Protein AF-A0A2D9RDN9-F1 (afdb_monomer)

Structure (mmCIF, N/CA/C/O backbone):
data_AF-A0A2D9RDN9-F1
#
_entry.id   AF-A0A2D9RDN9-F1
#
loop_
_atom_site.group_PDB
_atom_site.id
_atom_site.type_symbol
_atom_site.label_atom_id
_atom_site.label_alt_id
_atom_site.label_comp_id
_atom_site.label_asym_id
_atom_site.label_entity_id
_atom_site.label_seq_id
_atom_site.pdbx_PDB_ins_code
_atom_site.Cartn_x
_atom_site.Cartn_y
_atom_site.Cartn_z
_atom_site.occupancy
_atom_site.B_iso_or_equiv
_atom_site.auth_seq_id
_atom_site.auth_comp_id
_atom_site.auth_asym_id
_atom_site.auth_atom_id
_atom_site.pdbx_PDB_model_num
ATOM 1 N N . MET A 1 1 ? -0.715 10.420 -92.388 1.00 40.78 1 MET A N 1
ATOM 2 C CA . MET A 1 1 ? -0.160 10.351 -91.019 1.00 40.78 1 MET A CA 1
ATOM 3 C C . MET A 1 1 ? -0.999 9.393 -90.176 1.00 40.78 1 MET A C 1
ATOM 5 O O . MET A 1 1 ? -2.212 9.449 -90.292 1.00 40.78 1 MET A O 1
ATOM 9 N N . GLY A 1 2 ? -0.357 8.554 -89.351 1.00 41.50 2 GLY A N 1
ATOM 10 C CA . GLY A 1 2 ? -0.959 7.898 -88.175 1.00 41.50 2 GLY A CA 1
ATOM 11 C C . GLY A 1 2 ? -1.687 6.562 -88.384 1.00 41.50 2 GLY A C 1
ATOM 12 O O . GLY A 1 2 ? -2.900 6.545 -88.539 1.00 41.50 2 GLY A O 1
ATOM 13 N N . ARG A 1 3 ? -0.970 5.431 -88.282 1.00 45.00 3 ARG A N 1
ATOM 14 C CA . ARG A 1 3 ? -1.559 4.127 -87.919 1.00 45.00 3 ARG A CA 1
ATOM 15 C C . ARG A 1 3 ? -1.161 3.804 -86.478 1.00 45.00 3 ARG A C 1
ATOM 17 O O . ARG A 1 3 ? 0.025 3.636 -86.209 1.00 45.00 3 ARG A O 1
ATOM 24 N N . GLY A 1 4 ? -2.146 3.759 -85.583 1.00 40.88 4 GLY A N 1
ATOM 25 C CA . GLY A 1 4 ? -2.006 3.285 -84.206 1.00 40.88 4 GLY A CA 1
ATOM 26 C C . GLY A 1 4 ? -2.096 1.758 -84.125 1.00 40.88 4 GLY A C 1
ATOM 27 O O . GLY A 1 4 ? -2.931 1.150 -84.794 1.00 40.88 4 GLY A O 1
ATOM 28 N N . LEU A 1 5 ? -1.217 1.161 -83.316 1.00 47.03 5 LEU A N 1
ATOM 29 C CA . LEU A 1 5 ? -1.258 -0.238 -82.875 1.00 47.03 5 LEU A CA 1
ATOM 30 C C . LEU A 1 5 ? -2.302 -0.377 -81.746 1.00 47.03 5 LEU A C 1
ATOM 32 O O . LEU A 1 5 ? -2.323 0.440 -80.830 1.00 47.03 5 LEU A O 1
ATOM 36 N N . TRP A 1 6 ? -3.312 -1.235 -81.926 1.00 38.72 6 TRP A N 1
ATOM 37 C CA . TRP A 1 6 ? -3.447 -2.594 -81.351 1.00 38.72 6 TRP A CA 1
ATOM 38 C C . TRP A 1 6 ? -3.539 -2.645 -79.810 1.00 38.72 6 TRP A C 1
ATOM 40 O O . TRP A 1 6 ? -2.554 -2.435 -79.116 1.00 38.72 6 TRP A O 1
ATOM 50 N N . THR A 1 7 ? -4.772 -2.697 -79.274 1.00 43.47 7 THR A N 1
ATOM 51 C CA . THR A 1 7 ? -5.482 -3.876 -78.686 1.00 43.47 7 THR A CA 1
ATOM 52 C C . THR A 1 7 ? -4.911 -4.326 -77.335 1.00 43.47 7 THR A C 1
ATOM 54 O O . THR A 1 7 ? -3.791 -4.812 -77.282 1.00 43.47 7 THR A O 1
ATOM 57 N N . GLY A 1 8 ? -5.615 -4.126 -76.216 1.00 37.50 8 GLY A N 1
ATOM 58 C CA . GLY A 1 8 ? -6.635 -5.054 -75.680 1.00 37.50 8 GLY A CA 1
ATOM 59 C C . GLY A 1 8 ? -6.064 -5.713 -74.408 1.00 37.50 8 GLY A C 1
ATOM 60 O O . GLY A 1 8 ? -4.865 -5.917 -74.334 1.00 37.50 8 GLY A O 1
ATOM 61 N N . GLY A 1 9 ? -6.763 -6.031 -73.327 1.00 37.50 9 GLY A N 1
ATOM 62 C CA . GLY A 1 9 ? -8.148 -5.915 -72.901 1.00 37.50 9 GLY A CA 1
ATOM 63 C C . GLY A 1 9 ? -8.172 -6.134 -71.375 1.00 37.50 9 GLY A C 1
ATOM 64 O O . GLY A 1 9 ? -7.191 -6.566 -70.774 1.00 37.50 9 GLY A O 1
ATOM 65 N N . ASN A 1 10 ? -9.281 -5.761 -70.754 1.00 40.09 10 ASN A N 1
ATOM 66 C CA . ASN A 1 10 ? -9.469 -5.620 -69.312 1.00 40.09 10 ASN A CA 1
ATOM 67 C C . ASN A 1 10 ? -9.939 -6.937 -68.640 1.00 40.09 10 ASN A C 1
ATOM 69 O O . ASN A 1 10 ? -10.607 -7.735 -69.288 1.00 40.09 10 ASN A O 1
ATOM 73 N N . SER A 1 11 ? -9.768 -7.027 -67.309 1.00 39.84 11 SER A N 1
ATOM 74 C CA . SER A 1 11 ? -10.622 -7.763 -66.338 1.00 39.84 11 SER A CA 1
ATOM 75 C C . SER A 1 11 ? -10.509 -9.297 -66.162 1.00 39.84 11 SER A C 1
ATOM 77 O O . SER A 1 11 ? -10.808 -10.058 -67.071 1.00 39.84 11 SER A O 1
ATOM 79 N N . MET A 1 12 ? -10.243 -9.764 -64.928 1.00 35.09 12 MET A N 1
ATOM 80 C CA . MET A 1 12 ? -11.254 -10.311 -63.986 1.00 35.09 12 MET A CA 1
ATOM 81 C C . MET A 1 12 ? -10.623 -11.047 -62.782 1.00 35.09 12 MET A C 1
ATOM 83 O O . MET A 1 12 ? -9.625 -11.750 -62.897 1.00 35.09 12 MET A O 1
ATOM 87 N N . ALA A 1 13 ? -11.266 -10.900 -61.620 1.00 39.94 13 ALA A N 1
ATOM 88 C CA . ALA A 1 13 ? -11.075 -11.697 -60.407 1.00 39.94 13 ALA A CA 1
ATOM 89 C C . ALA A 1 13 ? -11.649 -13.125 -60.550 1.00 39.94 13 ALA A C 1
ATOM 91 O O . ALA A 1 13 ? -12.591 -13.300 -61.317 1.00 39.94 13 ALA A O 1
ATOM 92 N N . ARG A 1 14 ? -11.172 -14.099 -59.747 1.00 33.06 14 ARG A N 1
ATOM 93 C CA . ARG A 1 14 ? -11.942 -14.895 -58.747 1.00 33.06 14 ARG A CA 1
ATOM 94 C C . ARG A 1 14 ? -11.146 -16.121 -58.243 1.00 33.06 14 ARG A C 1
ATOM 96 O O . ARG A 1 14 ? -10.315 -16.677 -58.946 1.00 33.06 14 ARG A O 1
ATOM 103 N N . ALA A 1 15 ? -11.428 -16.476 -56.991 1.00 36.03 15 ALA A N 1
ATOM 104 C CA . ALA A 1 15 ? -10.839 -17.503 -56.132 1.00 36.03 15 ALA A CA 1
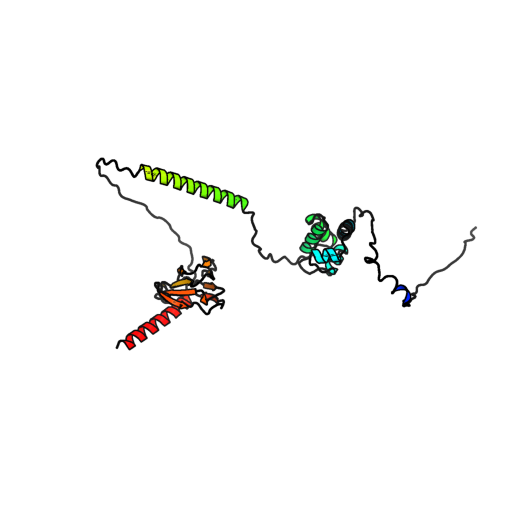ATOM 105 C C . ALA A 1 15 ? -10.824 -18.950 -56.668 1.00 36.03 15 ALA A C 1
ATOM 107 O O . ALA A 1 15 ? -11.718 -19.343 -57.414 1.00 36.03 15 ALA A O 1
ATOM 108 N N . VAL A 1 16 ? -9.892 -19.758 -56.141 1.00 42.75 16 VAL A N 1
ATOM 109 C CA . VAL A 1 16 ? -10.011 -21.224 -56.043 1.00 42.75 16 VAL A CA 1
ATOM 110 C C . VAL A 1 16 ? -9.486 -21.674 -54.671 1.00 42.75 16 VAL A C 1
ATOM 112 O O . VAL A 1 16 ? -8.303 -21.530 -54.368 1.00 42.75 16 VAL A O 1
ATOM 115 N N . GLU A 1 17 ? -10.388 -22.198 -53.839 1.00 38.25 17 GLU A N 1
ATOM 116 C CA . GLU A 1 17 ? -10.080 -23.033 -52.673 1.00 38.25 17 GLU A CA 1
ATOM 117 C C . GLU A 1 17 ? -9.503 -24.375 -53.142 1.00 38.25 17 GLU A C 1
ATOM 119 O O . GLU A 1 17 ? -10.019 -24.981 -54.079 1.00 38.25 17 GLU A O 1
ATOM 124 N N . SER A 1 18 ? -8.475 -24.885 -52.462 1.00 34.97 18 SER A N 1
ATOM 125 C CA . SER A 1 18 ? -8.088 -26.294 -52.574 1.00 34.97 18 SER A CA 1
ATOM 126 C C . SER A 1 18 ? -7.900 -26.890 -51.186 1.00 34.97 18 SER A C 1
ATOM 128 O O . SER A 1 18 ? -6.909 -26.652 -50.496 1.00 34.97 18 SER A O 1
ATOM 130 N N . THR A 1 19 ? -8.889 -27.684 -50.799 1.00 38.28 19 THR A N 1
ATOM 131 C CA . THR A 1 19 ? -8.944 -28.527 -49.610 1.00 38.28 19 THR A CA 1
ATOM 132 C C . THR A 1 19 ? -8.028 -2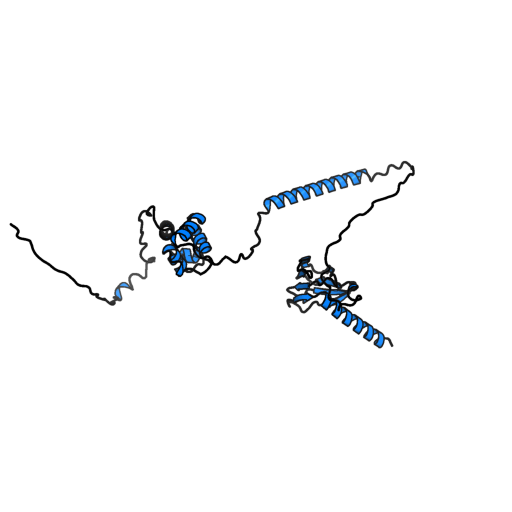9.751 -49.741 1.00 38.28 19 THR A C 1
ATOM 134 O O . THR A 1 19 ? -8.099 -30.495 -50.716 1.00 38.28 19 THR A O 1
ATOM 137 N N . SER A 1 20 ? -7.188 -29.950 -48.725 1.00 45.09 20 SER A N 1
ATOM 138 C CA . SER A 1 20 ? -6.831 -31.229 -48.084 1.00 45.09 20 SER A CA 1
AT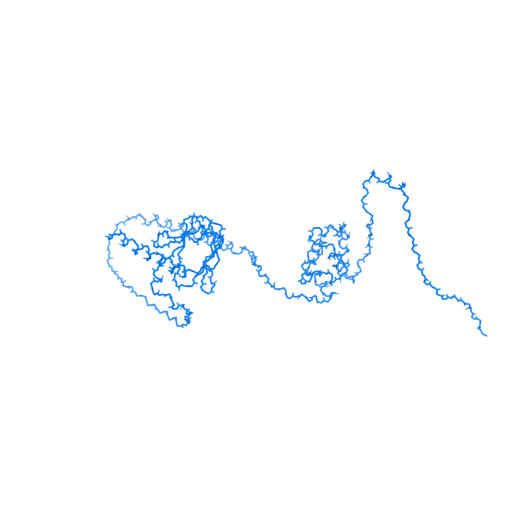OM 139 C C . SER A 1 20 ? -6.861 -32.541 -48.898 1.00 45.09 20 SER A C 1
ATOM 141 O O . SER A 1 20 ? -7.891 -33.196 -49.037 1.00 45.09 20 SER A O 1
ATOM 143 N N . LYS A 1 21 ? -5.666 -33.074 -49.187 1.00 39.16 21 LYS A N 1
ATOM 144 C CA . LYS A 1 21 ? -5.378 -34.514 -49.039 1.00 39.16 21 LYS A CA 1
ATOM 145 C C . LYS A 1 21 ? -4.006 -34.698 -48.387 1.00 39.16 21 LYS A C 1
ATOM 147 O O . LYS A 1 21 ? -2.983 -34.716 -49.060 1.00 39.16 21 LYS A O 1
ATOM 152 N N . LEU A 1 22 ? -4.008 -34.826 -47.057 1.00 45.62 22 LEU A N 1
ATOM 153 C CA . LEU A 1 22 ? -2.880 -35.361 -46.296 1.00 45.62 22 LEU A CA 1
ATOM 154 C C . LEU A 1 22 ? -2.689 -36.835 -46.676 1.00 45.62 22 LEU A C 1
ATOM 156 O O . LEU A 1 22 ? -3.522 -37.683 -46.354 1.00 45.62 22 LEU A O 1
ATOM 160 N N . THR A 1 23 ? -1.586 -37.153 -47.344 1.00 41.41 23 THR A N 1
ATOM 161 C CA . THR A 1 23 ? -1.113 -38.527 -47.504 1.00 41.41 23 THR A CA 1
ATOM 162 C C . THR A 1 23 ? -0.473 -38.993 -46.196 1.00 41.41 23 THR A C 1
ATOM 164 O O . THR A 1 23 ? 0.550 -38.480 -45.746 1.00 41.41 23 THR A O 1
ATOM 167 N N . LYS A 1 24 ? -1.078 -40.027 -45.601 1.00 44.59 24 LYS A N 1
ATOM 168 C CA . LYS A 1 24 ? -0.670 -40.714 -44.360 1.00 44.59 24 LYS A CA 1
ATOM 169 C C . LYS A 1 24 ? 0.770 -41.268 -44.363 1.00 44.59 24 LYS A C 1
ATOM 171 O O . LYS A 1 24 ? 1.245 -41.700 -43.326 1.00 44.59 24 LYS A O 1
ATOM 176 N N . SER A 1 25 ? 1.477 -41.223 -45.494 1.00 41.78 25 SER A N 1
ATOM 177 C CA . SER A 1 25 ? 2.832 -41.768 -45.654 1.00 41.78 25 SER A CA 1
ATOM 178 C C . SER A 1 25 ? 3.957 -40.817 -45.225 1.00 41.78 25 SER A C 1
ATOM 180 O O . SER A 1 25 ? 5.089 -41.269 -45.085 1.00 41.78 25 SER A O 1
ATOM 182 N N . SER A 1 26 ? 3.685 -39.524 -45.007 1.00 41.56 26 SER A N 1
ATOM 183 C CA . SER A 1 26 ? 4.710 -38.583 -44.516 1.00 41.56 26 SER A CA 1
ATOM 184 C C . SER A 1 26 ? 4.742 -38.463 -42.986 1.00 41.56 26 SER A C 1
ATOM 186 O O . SER A 1 26 ? 5.630 -37.810 -42.447 1.00 41.56 26 SER A O 1
ATOM 188 N N . LEU A 1 27 ? 3.782 -39.083 -42.288 1.00 48.41 27 LEU A N 1
ATOM 189 C CA . LEU A 1 27 ? 3.605 -38.976 -40.835 1.00 48.41 27 LEU A CA 1
ATOM 190 C C . LEU A 1 27 ? 4.407 -40.008 -40.028 1.00 48.41 27 LEU A C 1
ATOM 192 O O . LEU A 1 27 ? 4.614 -39.797 -38.839 1.00 48.41 27 LEU A O 1
ATOM 196 N N . GLU A 1 28 ? 4.918 -41.076 -40.645 1.00 44.41 28 GLU A N 1
ATOM 197 C CA . GLU A 1 28 ? 5.679 -42.107 -39.915 1.00 44.41 28 GLU A CA 1
ATOM 198 C C . GLU A 1 28 ? 7.204 -41.981 -40.060 1.00 44.41 28 GLU A C 1
ATOM 200 O O . GLU A 1 28 ? 7.944 -42.579 -39.286 1.00 44.41 28 GLU A O 1
ATOM 205 N N . LYS A 1 29 ? 7.704 -41.140 -40.979 1.00 41.81 29 LYS A N 1
ATOM 206 C CA . LYS A 1 29 ? 9.151 -40.946 -41.217 1.00 41.81 29 LYS A CA 1
ATOM 207 C C . LYS A 1 29 ? 9.693 -39.598 -40.718 1.00 41.81 29 LYS A C 1
ATOM 209 O O . LYS A 1 29 ? 10.698 -39.109 -41.217 1.00 41.81 29 LYS A O 1
ATOM 214 N N . GLY A 1 30 ? 9.012 -38.996 -39.745 1.00 38.94 30 GLY A N 1
ATOM 215 C CA . GLY A 1 30 ? 9.449 -37.780 -39.045 1.00 38.94 30 GLY A CA 1
ATOM 216 C C . GLY A 1 30 ? 9.369 -37.882 -37.518 1.00 38.94 30 GLY A C 1
ATOM 217 O O . GLY A 1 30 ? 9.624 -36.901 -36.834 1.00 38.94 30 GLY A O 1
ATOM 218 N N . MET A 1 31 ? 9.020 -39.051 -36.968 1.00 44.06 31 MET A N 1
ATOM 219 C CA . MET A 1 31 ? 8.831 -39.252 -35.521 1.00 44.06 31 MET A CA 1
ATOM 220 C C . MET A 1 31 ? 10.132 -39.634 -34.782 1.00 44.06 31 MET A C 1
ATOM 222 O O . MET A 1 31 ? 10.092 -40.075 -33.638 1.00 44.06 31 MET A O 1
ATOM 226 N N . ALA A 1 32 ? 11.293 -39.495 -35.425 1.00 45.50 32 ALA A N 1
ATOM 227 C CA . ALA A 1 32 ? 12.579 -39.913 -34.866 1.00 45.50 32 ALA A CA 1
ATOM 228 C C . ALA A 1 32 ? 13.701 -38.894 -35.108 1.00 45.50 32 ALA A C 1
ATOM 230 O O . ALA A 1 32 ? 14.834 -39.292 -35.321 1.00 45.50 32 ALA A O 1
ATOM 231 N N . GLU A 1 33 ? 13.401 -37.595 -35.088 1.00 44.53 33 GLU A N 1
ATOM 232 C CA . GLU A 1 33 ? 14.413 -36.542 -34.939 1.00 44.53 33 GLU A CA 1
ATOM 233 C C . GLU A 1 33 ? 13.726 -35.248 -34.476 1.00 44.53 33 GLU A C 1
ATOM 235 O O . GLU A 1 33 ? 12.688 -34.855 -35.007 1.00 44.53 33 GLU A O 1
ATOM 240 N N . GLY A 1 34 ? 14.253 -34.624 -33.420 1.00 45.75 34 GLY A N 1
ATOM 241 C CA . GLY A 1 34 ? 13.662 -33.466 -32.746 1.00 45.75 34 GLY A CA 1
ATOM 242 C C . GLY A 1 34 ? 13.687 -32.195 -33.594 1.00 45.75 34 GLY A C 1
ATOM 243 O O . GLY A 1 34 ? 14.538 -31.330 -33.396 1.00 45.75 34 GLY A O 1
ATOM 244 N N . VAL A 1 35 ? 12.740 -32.061 -34.520 1.00 41.28 35 VAL A N 1
ATOM 245 C CA . VAL A 1 35 ? 12.600 -30.870 -35.362 1.00 41.28 35 VAL A CA 1
ATOM 246 C C . VAL A 1 35 ? 11.751 -29.815 -34.647 1.00 41.28 35 VAL A C 1
ATOM 248 O O . VAL A 1 35 ? 10.532 -29.928 -34.518 1.00 41.28 35 VAL A O 1
ATOM 251 N N . SER A 1 36 ? 12.446 -28.780 -34.175 1.00 44.47 36 SER A N 1
ATOM 252 C CA . SER A 1 36 ? 11.918 -27.488 -33.720 1.00 44.47 36 SER A CA 1
ATOM 253 C C . SER A 1 36 ? 11.066 -26.814 -34.826 1.00 44.47 36 SER A C 1
ATOM 255 O O . SER A 1 36 ? 11.394 -26.972 -36.004 1.00 44.47 36 SER A O 1
ATOM 257 N N . PRO A 1 37 ? 9.969 -26.097 -34.497 1.00 45.44 37 PRO A N 1
ATOM 258 C CA . PRO A 1 37 ? 8.938 -25.663 -35.453 1.00 45.44 37 PRO A CA 1
ATOM 259 C C . PRO A 1 37 ? 9.404 -24.642 -36.517 1.00 45.44 37 PRO A C 1
ATOM 261 O O . PRO A 1 37 ? 10.451 -24.010 -36.369 1.00 45.44 37 PRO A O 1
ATOM 264 N N . PRO A 1 38 ? 8.626 -24.465 -37.609 1.00 51.28 38 PRO A N 1
ATOM 265 C CA . PRO A 1 38 ? 9.074 -23.785 -38.817 1.00 51.28 38 PRO A CA 1
ATOM 266 C C . PRO A 1 38 ? 9.063 -22.250 -38.721 1.00 51.28 38 PRO A C 1
ATOM 268 O O . PRO A 1 38 ? 8.078 -21.637 -38.321 1.00 51.28 38 PRO A O 1
ATOM 271 N N . HIS A 1 39 ? 10.134 -21.678 -39.279 1.00 42.38 39 HIS A N 1
ATOM 272 C CA . HIS A 1 39 ? 10.226 -20.372 -39.941 1.00 42.38 39 HIS A CA 1
ATOM 273 C C . HIS A 1 39 ? 10.342 -19.111 -39.058 1.00 42.38 39 HIS A C 1
ATOM 275 O O . HIS A 1 39 ? 9.428 -18.293 -38.968 1.00 42.38 39 HIS A O 1
ATOM 281 N N . LEU A 1 40 ? 11.560 -18.866 -38.555 1.00 46.50 40 LEU A N 1
ATOM 282 C CA . LEU A 1 40 ? 12.089 -17.503 -38.432 1.00 46.50 40 LEU A CA 1
ATOM 283 C C . LEU A 1 40 ? 12.088 -16.867 -39.832 1.00 46.50 40 LEU A C 1
ATOM 285 O O . LEU A 1 40 ? 13.018 -17.056 -40.617 1.00 46.50 40 LEU A O 1
ATOM 289 N N . GLN A 1 41 ? 11.034 -16.121 -40.166 1.00 47.81 41 GLN A N 1
ATOM 290 C CA . GLN A 1 41 ? 11.151 -15.084 -41.187 1.00 47.81 41 GLN A CA 1
ATOM 291 C C . GLN A 1 41 ? 12.002 -13.976 -40.592 1.00 47.81 41 GLN A C 1
ATOM 293 O O . GLN A 1 41 ? 11.517 -13.082 -39.897 1.00 47.81 41 GLN A O 1
ATOM 298 N N . LEU A 1 42 ? 13.298 -14.098 -40.845 1.00 50.47 42 LEU A N 1
ATOM 299 C CA . LEU A 1 42 ? 14.287 -13.073 -40.613 1.00 50.47 42 LEU A CA 1
ATOM 300 C C . LEU A 1 42 ? 13.950 -11.903 -41.554 1.00 50.47 42 LEU A C 1
ATOM 302 O O . LEU A 1 42 ? 14.387 -11.847 -42.701 1.00 50.47 42 LEU A O 1
ATOM 306 N N . VAL A 1 43 ? 13.072 -11.004 -41.101 1.00 50.78 43 VAL A N 1
ATOM 307 C CA . VAL A 1 43 ? 12.855 -9.702 -41.742 1.00 50.78 43 VAL A CA 1
ATOM 308 C C . VAL A 1 43 ? 14.044 -8.821 -41.352 1.00 50.78 43 VAL A C 1
ATOM 310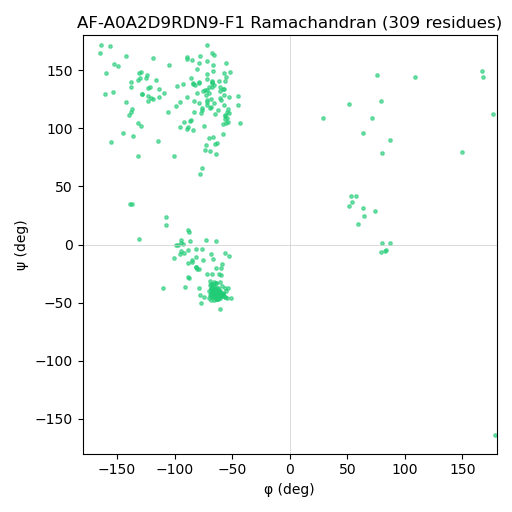 O O . VAL A 1 43 ? 13.901 -7.858 -40.607 1.00 50.78 43 VAL A O 1
ATOM 313 N N . ASP A 1 44 ? 15.235 -9.186 -41.828 1.00 53.66 44 ASP A N 1
ATOM 314 C CA . ASP A 1 44 ? 16.455 -8.377 -41.742 1.00 53.66 44 ASP A CA 1
ATOM 315 C C . ASP A 1 44 ? 16.397 -7.282 -42.811 1.00 53.66 44 ASP A C 1
ATOM 317 O O . ASP A 1 44 ? 17.196 -7.213 -43.744 1.00 53.66 44 ASP A O 1
ATOM 321 N N . GLY A 1 45 ? 15.382 -6.429 -42.717 1.00 55.47 45 GLY A N 1
ATOM 322 C CA . GLY A 1 45 ? 15.443 -5.121 -43.346 1.00 55.47 45 GLY A CA 1
ATOM 323 C C . GLY A 1 45 ? 16.173 -4.173 -42.395 1.00 55.47 45 GLY A C 1
ATOM 324 O O . GLY A 1 45 ? 15.897 -4.223 -41.193 1.00 55.47 45 GLY A O 1
ATOM 325 N N . PRO A 1 46 ? 17.073 -3.292 -42.870 1.00 58.28 46 PRO A N 1
ATOM 326 C CA . PRO A 1 46 ? 17.528 -2.183 -42.043 1.00 58.28 46 PRO A CA 1
ATOM 327 C C . PRO A 1 46 ? 16.290 -1.446 -41.527 1.00 58.28 46 PRO A C 1
ATOM 329 O O . PRO A 1 46 ? 15.409 -1.091 -42.312 1.00 58.28 46 PRO A O 1
ATOM 332 N N . ILE A 1 47 ? 16.201 -1.262 -40.207 1.00 63.06 47 ILE A N 1
ATOM 333 C CA . ILE A 1 47 ? 15.149 -0.451 -39.595 1.00 63.06 47 ILE A CA 1
ATOM 334 C C . ILE A 1 47 ? 15.220 0.907 -40.288 1.00 63.06 47 ILE A C 1
ATOM 336 O O . ILE A 1 47 ? 16.238 1.596 -40.190 1.00 63.06 47 ILE A O 1
ATOM 340 N N . ALA A 1 48 ? 14.179 1.263 -41.043 1.00 67.88 48 ALA A N 1
ATOM 341 C CA . ALA A 1 48 ? 14.150 2.551 -41.710 1.00 67.88 48 ALA A CA 1
ATOM 342 C C . ALA A 1 48 ? 14.338 3.648 -40.642 1.00 67.88 48 ALA A C 1
ATOM 344 O O . ALA A 1 48 ? 13.800 3.516 -39.541 1.00 67.88 48 ALA A O 1
ATOM 345 N N . PRO A 1 49 ? 15.089 4.727 -40.911 1.00 66.62 49 PRO A N 1
ATOM 346 C CA . PRO A 1 49 ? 15.350 5.770 -39.912 1.00 66.62 49 PRO A CA 1
ATOM 347 C C . PRO A 1 49 ? 14.064 6.432 -39.379 1.00 66.62 49 PRO A C 1
ATOM 349 O O . PRO A 1 49 ? 14.074 7.054 -38.324 1.00 66.62 49 PRO A O 1
ATOM 352 N N . ASN A 1 50 ? 12.949 6.265 -40.092 1.00 78.00 50 ASN A N 1
ATOM 353 C CA . ASN A 1 50 ? 11.601 6.707 -39.750 1.00 78.00 50 ASN A CA 1
ATOM 354 C C . ASN A 1 50 ? 10.655 5.556 -39.341 1.00 78.00 50 ASN A C 1
ATOM 356 O O . ASN A 1 50 ? 9.436 5.735 -39.373 1.00 78.00 50 ASN A O 1
ATOM 360 N N . ALA A 1 51 ? 11.180 4.377 -38.999 1.00 86.31 51 ALA A N 1
ATOM 361 C CA . ALA A 1 51 ? 10.372 3.241 -38.571 1.00 86.31 51 ALA A CA 1
ATOM 362 C C . ALA A 1 51 ? 9.585 3.576 -37.300 1.00 86.31 51 ALA A C 1
ATOM 364 O O . ALA A 1 51 ? 10.082 4.226 -36.371 1.00 86.31 51 ALA A O 1
ATOM 365 N N . ARG A 1 52 ? 8.343 3.093 -37.246 1.00 91.19 52 ARG A N 1
ATOM 366 C CA . ARG A 1 52 ? 7.480 3.297 -36.079 1.00 91.19 52 ARG A CA 1
ATOM 367 C C . ARG A 1 52 ? 8.045 2.546 -34.873 1.00 91.19 52 ARG A C 1
ATOM 369 O O . ARG A 1 52 ? 8.733 1.534 -35.017 1.00 91.19 52 ARG A O 1
ATOM 376 N N . ILE A 1 53 ? 7.734 2.998 -33.659 1.00 94.44 53 ILE A N 1
ATOM 377 C CA . ILE A 1 53 ? 8.299 2.396 -32.443 1.00 94.44 53 ILE A CA 1
ATOM 378 C C . ILE A 1 53 ? 7.926 0.912 -32.303 1.00 94.44 53 ILE A C 1
ATOM 380 O O . ILE A 1 53 ? 8.743 0.115 -31.852 1.00 94.44 53 ILE A O 1
ATOM 384 N N . GLY A 1 54 ? 6.740 0.510 -32.772 1.00 94.00 54 GLY A N 1
ATOM 385 C CA . GLY A 1 54 ? 6.306 -0.890 -32.815 1.00 94.00 54 GLY A CA 1
ATOM 386 C C . GLY A 1 54 ? 7.211 -1.784 -33.664 1.00 94.00 54 GLY A C 1
ATOM 387 O O . GLY A 1 54 ? 7.584 -2.879 -33.241 1.00 94.00 54 GLY A O 1
ATOM 388 N N . GLU A 1 55 ? 7.648 -1.282 -34.819 1.00 92.94 55 GLU A N 1
ATOM 389 C CA . GLU A 1 55 ? 8.580 -1.976 -35.710 1.00 92.94 55 GLU A CA 1
ATOM 390 C C . GLU A 1 55 ? 9.979 -2.050 -35.096 1.00 92.94 55 GLU A C 1
ATOM 392 O O . GLU A 1 55 ? 10.608 -3.106 -35.141 1.00 92.94 55 GLU A O 1
ATOM 397 N N . ARG A 1 56 ? 10.438 -0.972 -34.441 1.00 93.31 56 ARG A N 1
ATOM 398 C CA . ARG A 1 56 ? 11.700 -0.964 -33.679 1.00 93.31 56 ARG A CA 1
ATOM 399 C C . ARG A 1 56 ? 11.686 -1.997 -32.551 1.00 93.31 56 ARG A C 1
ATOM 401 O O . ARG A 1 56 ? 12.659 -2.728 -32.383 1.00 93.31 56 ARG A O 1
ATOM 408 N N . MET A 1 57 ? 10.584 -2.095 -31.803 1.00 95.38 57 MET A N 1
ATOM 409 C CA . MET A 1 57 ? 10.423 -3.103 -30.750 1.00 95.38 57 MET A CA 1
ATOM 410 C C . MET A 1 57 ? 10.475 -4.525 -31.326 1.00 95.38 57 MET A C 1
ATOM 412 O O . MET A 1 57 ? 11.202 -5.373 -30.808 1.00 95.38 57 MET A O 1
ATOM 416 N N . ARG A 1 58 ? 9.775 -4.773 -32.440 1.00 95.19 58 ARG A N 1
ATOM 417 C CA . ARG A 1 58 ? 9.811 -6.065 -33.137 1.00 95.19 58 ARG A CA 1
ATOM 418 C C . ARG A 1 58 ? 11.215 -6.414 -33.629 1.00 95.19 58 ARG A C 1
ATOM 420 O O . ARG A 1 58 ? 11.670 -7.533 -33.410 1.00 95.19 58 ARG A O 1
ATOM 427 N N . ALA A 1 59 ? 11.910 -5.472 -34.258 1.00 91.94 59 ALA A N 1
ATOM 428 C CA . ALA A 1 59 ? 13.265 -5.677 -34.758 1.00 91.94 59 ALA A CA 1
ATOM 429 C C . ALA A 1 59 ? 14.253 -5.985 -33.620 1.00 91.94 59 ALA A C 1
ATOM 431 O O . ALA A 1 59 ? 15.018 -6.940 -33.722 1.00 91.94 59 ALA A O 1
ATOM 432 N N . SER A 1 60 ? 14.182 -5.257 -32.498 1.00 94.12 60 SER A N 1
ATOM 433 C CA . SER A 1 60 ? 14.995 -5.540 -31.304 1.00 94.12 60 SER A CA 1
ATOM 434 C C . SER A 1 60 ? 14.685 -6.893 -30.663 1.00 94.12 60 SER A C 1
ATOM 436 O O . SER A 1 60 ? 15.575 -7.534 -30.108 1.00 94.12 60 SER A O 1
ATOM 438 N N . ARG A 1 61 ? 13.429 -7.351 -30.717 1.00 95.44 61 ARG A N 1
ATOM 439 C CA . ARG A 1 61 ? 13.069 -8.696 -30.256 1.00 95.44 61 ARG A CA 1
ATOM 440 C C . ARG A 1 61 ? 13.672 -9.770 -31.168 1.00 95.44 61 ARG A C 1
ATOM 442 O O . ARG A 1 61 ? 14.275 -10.720 -30.670 1.00 95.44 61 ARG A O 1
ATOM 449 N N . LEU A 1 62 ? 13.520 -9.611 -32.483 1.00 94.25 62 LEU A N 1
ATOM 450 C CA . LEU A 1 62 ? 14.010 -10.566 -33.480 1.00 94.25 62 LEU A CA 1
ATOM 451 C C . LEU A 1 62 ? 15.540 -10.643 -33.513 1.00 94.25 62 LEU A C 1
ATOM 453 O O . LEU A 1 62 ? 16.078 -11.743 -33.574 1.00 94.25 62 LEU A O 1
ATOM 457 N N . SER A 1 63 ? 16.247 -9.517 -33.373 1.00 90.94 63 SER A N 1
ATOM 458 C CA . SER A 1 63 ? 17.719 -9.500 -33.315 1.00 90.94 63 SER A CA 1
ATOM 459 C C . SER A 1 63 ? 18.283 -10.237 -32.096 1.00 90.94 63 SER A C 1
ATOM 461 O O . SER A 1 63 ? 19.434 -10.667 -32.100 1.00 90.94 63 SER A O 1
ATOM 463 N N . LYS A 1 64 ? 17.461 -10.424 -31.058 1.00 90.88 64 LYS A N 1
ATOM 464 C CA . LYS A 1 64 ? 17.774 -11.227 -29.870 1.00 90.88 64 LYS A CA 1
ATOM 465 C C . LYS A 1 64 ? 17.317 -12.682 -29.974 1.00 90.88 64 LYS A C 1
ATOM 467 O O . LYS A 1 64 ? 17.503 -13.425 -29.015 1.00 90.88 64 LYS A O 1
ATOM 472 N N . GLY A 1 65 ? 16.700 -13.078 -31.090 1.00 93.00 65 GLY A N 1
ATOM 473 C CA . GLY A 1 65 ? 16.158 -14.422 -31.292 1.00 93.00 65 GLY A CA 1
ATOM 474 C C . GLY A 1 65 ? 15.008 -14.770 -30.345 1.00 93.00 65 GLY A C 1
ATOM 475 O O . GLY A 1 65 ? 14.801 -15.943 -30.059 1.00 93.00 65 GLY A O 1
ATOM 476 N N . LEU A 1 66 ? 14.295 -13.767 -29.819 1.00 92.69 66 LEU A N 1
ATOM 477 C CA . LEU A 1 66 ? 13.220 -13.976 -28.850 1.00 92.69 66 LEU A CA 1
ATOM 478 C C . LEU A 1 66 ? 11.873 -14.173 -29.548 1.00 92.69 66 LEU A C 1
ATOM 480 O O . LEU A 1 66 ? 11.405 -13.316 -30.307 1.00 92.69 66 LEU A O 1
ATOM 484 N N . GLU A 1 67 ? 11.184 -15.256 -29.210 1.00 94.44 67 GLU A N 1
ATOM 485 C CA . GLU A 1 67 ? 9.818 -15.485 -29.674 1.00 94.44 67 GLU A CA 1
ATOM 486 C C . GLU A 1 67 ? 8.799 -14.695 -28.839 1.00 94.44 67 GLU A C 1
ATOM 488 O O . GLU A 1 67 ? 8.981 -14.450 -27.641 1.00 94.44 67 GLU A O 1
ATOM 493 N N . ILE A 1 68 ? 7.667 -14.322 -29.448 1.00 95.44 68 ILE A N 1
ATOM 494 C CA . ILE A 1 68 ? 6.588 -13.593 -28.748 1.00 95.44 68 ILE A CA 1
ATOM 495 C C . ILE A 1 68 ? 6.132 -14.366 -27.501 1.00 95.44 68 ILE A C 1
ATOM 497 O O . ILE A 1 68 ? 5.899 -13.773 -26.446 1.00 95.44 68 ILE A O 1
ATOM 501 N N . ALA A 1 69 ? 6.033 -15.695 -27.602 1.00 94.06 69 ALA A N 1
ATOM 502 C CA . ALA A 1 69 ? 5.619 -16.561 -26.501 1.00 94.06 69 ALA A CA 1
ATOM 503 C C . ALA A 1 69 ? 6.600 -16.528 -25.315 1.00 94.06 69 ALA A C 1
ATOM 505 O O . ALA A 1 69 ? 6.170 -16.541 -24.159 1.00 94.06 69 ALA A O 1
ATOM 506 N N . GLU A 1 70 ? 7.903 -16.448 -25.584 1.00 94.25 70 GLU A N 1
ATOM 507 C CA . GLU A 1 70 ? 8.940 -16.412 -24.551 1.00 94.25 70 GLU A CA 1
ATOM 508 C C . GLU A 1 70 ? 8.924 -15.088 -23.792 1.00 94.25 70 GLU A C 1
ATOM 510 O O . GLU A 1 70 ? 8.928 -15.074 -22.558 1.00 94.25 70 GLU A O 1
ATOM 515 N N . VAL A 1 71 ? 8.829 -13.972 -24.520 1.00 96.00 71 VAL A N 1
ATOM 516 C CA . VAL A 1 71 ? 8.708 -12.636 -23.923 1.00 96.00 71 VAL A CA 1
ATOM 517 C C . VAL A 1 71 ? 7.425 -12.533 -23.101 1.00 96.00 71 VAL A C 1
ATOM 519 O O . VAL A 1 71 ? 7.469 -12.095 -21.951 1.00 96.00 71 VAL A O 1
ATOM 522 N N . ALA A 1 72 ? 6.292 -12.974 -23.655 1.00 96.69 72 ALA A N 1
ATOM 523 C CA . ALA A 1 72 ? 5.004 -12.969 -22.968 1.00 96.69 72 ALA A CA 1
ATOM 524 C C . ALA A 1 72 ? 5.074 -13.745 -21.642 1.00 96.69 72 ALA A C 1
ATOM 526 O O . ALA A 1 72 ? 4.662 -13.236 -20.598 1.00 96.69 72 ALA A O 1
ATOM 527 N N . LYS A 1 73 ? 5.687 -14.938 -21.651 1.00 96.38 73 LYS A N 1
ATOM 528 C CA . LYS A 1 73 ? 5.907 -15.749 -20.446 1.00 96.38 73 LYS A CA 1
ATOM 529 C C . LYS A 1 73 ? 6.822 -15.047 -19.440 1.00 96.38 73 LYS A C 1
ATOM 531 O O . LYS A 1 73 ? 6.495 -15.009 -18.254 1.00 96.38 73 LYS A O 1
ATOM 536 N N . LYS A 1 74 ? 7.939 -14.472 -19.898 1.00 95.19 74 LYS A N 1
ATOM 537 C CA . LYS A 1 74 ? 8.913 -13.761 -19.051 1.00 95.19 74 LYS A CA 1
ATOM 538 C C . LYS A 1 74 ? 8.291 -12.555 -18.346 1.00 95.19 74 LYS A C 1
ATOM 540 O O . LYS A 1 74 ? 8.550 -12.344 -17.166 1.00 95.19 74 LYS A O 1
ATOM 545 N N . LEU A 1 75 ? 7.462 -11.794 -19.057 1.00 95.25 75 LEU A N 1
ATOM 546 C CA . LEU A 1 75 ? 6.799 -10.595 -18.539 1.00 95.25 75 LEU A CA 1
ATOM 547 C C . LEU A 1 75 ? 5.455 -10.882 -17.859 1.00 95.25 75 LEU A C 1
ATOM 549 O O . LEU A 1 75 ? 4.847 -9.969 -17.311 1.00 95.25 75 LEU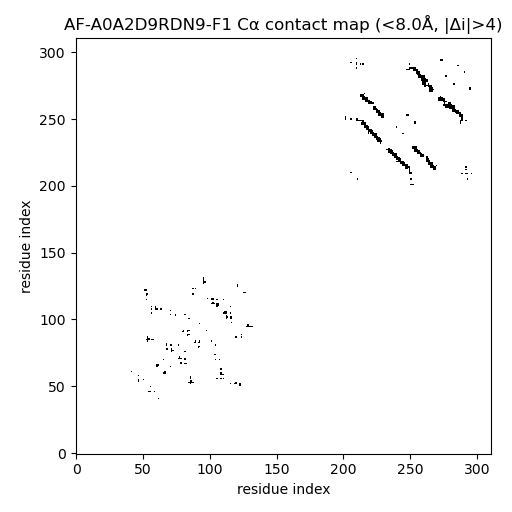 A O 1
ATOM 553 N N . ARG A 1 76 ? 4.981 -12.136 -17.887 1.00 96.06 76 ARG A N 1
ATOM 554 C CA . ARG A 1 76 ? 3.636 -12.526 -17.430 1.00 96.06 76 ARG A CA 1
ATOM 555 C C . ARG A 1 76 ? 2.528 -11.703 -18.104 1.00 96.06 76 ARG A C 1
ATOM 557 O O . ARG A 1 76 ? 1.515 -11.380 -17.488 1.00 96.06 76 ARG A O 1
ATOM 564 N N . LEU A 1 77 ? 2.722 -11.381 -19.382 1.00 94.62 77 LEU A N 1
ATOM 565 C CA . LEU A 1 77 ? 1.749 -10.682 -20.219 1.00 94.62 77 LEU A CA 1
ATOM 566 C C . LEU A 1 77 ? 1.084 -11.653 -21.189 1.00 94.62 77 LEU A C 1
ATOM 568 O O . LEU A 1 77 ? 1.650 -12.676 -21.570 1.00 94.62 77 LEU A O 1
ATOM 572 N N . ARG A 1 78 ? -0.133 -11.317 -21.616 1.00 95.75 78 ARG A N 1
ATOM 573 C CA . ARG A 1 78 ? -0.822 -12.053 -22.678 1.00 95.75 78 ARG A CA 1
ATOM 574 C C . ARG A 1 78 ? -0.080 -11.838 -24.001 1.00 95.75 78 ARG A C 1
ATOM 576 O O . ARG A 1 78 ? 0.357 -10.720 -24.276 1.00 95.75 78 ARG A O 1
ATOM 583 N N . ARG A 1 79 ? 0.052 -12.882 -24.830 1.00 96.69 79 ARG A N 1
ATOM 584 C CA . ARG A 1 79 ? 0.746 -12.790 -26.135 1.00 96.69 79 ARG A CA 1
ATOM 585 C C . ARG A 1 79 ? 0.136 -11.700 -27.011 1.00 96.69 79 ARG A C 1
ATOM 587 O O . ARG A 1 79 ? 0.856 -10.933 -27.639 1.00 96.69 79 ARG A O 1
ATOM 594 N N . GLU A 1 80 ? -1.187 -11.574 -26.944 1.00 95.75 80 GLU A N 1
ATOM 595 C CA . GLU A 1 80 ? -1.965 -10.596 -27.696 1.00 95.75 80 GLU A CA 1
ATOM 596 C C . GLU A 1 80 ? -1.571 -9.147 -27.350 1.00 95.75 80 GLU A C 1
ATOM 598 O O . GLU A 1 80 ? -1.741 -8.257 -28.178 1.00 95.75 80 GLU A O 1
ATOM 603 N N . TYR A 1 81 ? -1.021 -8.893 -26.155 1.00 95.31 81 TYR A N 1
ATOM 604 C CA . TYR A 1 81 ? -0.529 -7.566 -25.771 1.00 95.31 81 TYR A CA 1
ATOM 605 C C . TYR A 1 81 ? 0.838 -7.262 -26.376 1.00 95.31 81 TYR A C 1
ATOM 607 O O . TYR A 1 81 ? 1.058 -6.135 -26.806 1.00 95.31 81 TYR A O 1
ATOM 615 N N . ILE A 1 82 ? 1.732 -8.250 -26.467 1.00 96.56 82 ILE A N 1
ATOM 616 C CA . ILE A 1 82 ? 3.024 -8.083 -27.149 1.00 96.56 82 ILE A CA 1
ATOM 617 C C . ILE A 1 82 ? 2.788 -7.788 -28.636 1.00 96.56 82 ILE A C 1
ATOM 619 O O . ILE A 1 82 ? 3.316 -6.815 -29.168 1.00 96.56 82 ILE A O 1
ATOM 623 N N . GLU A 1 83 ? 1.907 -8.563 -29.274 1.00 96.38 83 GLU A N 1
ATOM 624 C CA . GLU A 1 83 ? 1.487 -8.341 -30.662 1.00 96.38 83 GLU A CA 1
ATOM 625 C C . GLU A 1 83 ? 0.858 -6.955 -30.859 1.00 96.38 83 GLU A C 1
ATOM 627 O O . GLU A 1 83 ? 1.174 -6.262 -31.823 1.00 96.38 83 GLU A O 1
ATOM 632 N N . ALA A 1 84 ? -0.013 -6.522 -29.942 1.00 94.88 84 ALA A N 1
ATOM 633 C CA . ALA A 1 84 ? -0.646 -5.209 -30.014 1.00 94.88 84 ALA A CA 1
ATOM 634 C C . ALA A 1 84 ? 0.348 -4.051 -29.816 1.00 94.88 84 ALA A C 1
ATOM 636 O O . ALA A 1 84 ? 0.182 -3.014 -30.456 1.00 94.88 84 ALA A O 1
ATOM 637 N N . MET A 1 85 ? 1.381 -4.214 -28.981 1.00 94.44 85 MET A N 1
ATOM 638 C CA . MET A 1 85 ? 2.456 -3.224 -28.830 1.00 94.44 85 MET A CA 1
ATOM 639 C C . MET A 1 85 ? 3.299 -3.115 -30.108 1.00 94.44 85 MET A C 1
ATOM 641 O O . MET A 1 85 ? 3.557 -2.006 -30.569 1.00 94.44 85 MET A O 1
ATOM 645 N N . GLU A 1 86 ? 3.672 -4.239 -30.727 1.00 95.69 86 GLU A N 1
ATOM 646 C CA . GLU A 1 86 ? 4.428 -4.244 -31.992 1.00 95.69 86 GLU A CA 1
ATOM 647 C C . GLU A 1 86 ? 3.606 -3.719 -33.176 1.00 95.69 86 GLU A C 1
ATOM 649 O O . GLU A 1 86 ? 4.124 -2.992 -34.020 1.00 95.69 86 GLU A O 1
ATOM 654 N N . ALA A 1 87 ? 2.310 -4.036 -33.227 1.00 94.62 87 ALA A N 1
ATOM 655 C CA . ALA A 1 87 ? 1.389 -3.550 -34.257 1.00 94.62 87 ALA A CA 1
ATOM 656 C C . ALA A 1 87 ? 0.851 -2.133 -33.984 1.00 94.62 87 ALA A C 1
ATOM 658 O O . ALA A 1 87 ? 0.096 -1.591 -34.792 1.00 94.62 87 ALA A O 1
ATOM 659 N N . MET A 1 88 ? 1.201 -1.546 -32.836 1.00 92.12 88 MET A N 1
ATOM 660 C CA . MET A 1 88 ? 0.720 -0.246 -32.358 1.00 92.12 88 MET A CA 1
ATOM 661 C C . MET A 1 88 ? -0.814 -0.126 -32.338 1.00 92.12 88 MET A C 1
ATOM 663 O O . MET A 1 88 ? -1.402 0.890 -32.704 1.00 92.12 88 MET A O 1
ATOM 667 N N . GLN A 1 89 ? -1.474 -1.201 -31.900 1.00 91.25 89 GLN A N 1
ATOM 668 C CA . GLN A 1 89 ? -2.928 -1.326 -31.791 1.00 91.25 89 GLN A CA 1
ATOM 669 C C . GLN A 1 89 ? -3.381 -1.104 -30.346 1.00 91.25 89 GLN A C 1
ATOM 671 O O . GLN A 1 89 ? -3.757 -2.037 -29.635 1.00 91.25 89 GLN A O 1
ATOM 676 N N . VAL A 1 90 ? -3.391 0.158 -29.920 1.00 89.00 90 VAL A N 1
ATOM 677 C CA . VAL A 1 90 ? -3.736 0.564 -28.545 1.00 89.00 90 VAL A CA 1
ATOM 678 C C . VAL A 1 90 ? -5.088 0.024 -28.077 1.00 89.00 90 VAL A C 1
ATOM 680 O O . VAL A 1 90 ? -5.220 -0.387 -26.929 1.00 89.00 90 VAL A O 1
ATOM 683 N N . ALA A 1 91 ? -6.085 -0.033 -28.963 1.00 88.25 91 ALA A N 1
ATOM 684 C CA . ALA A 1 91 ? -7.432 -0.506 -28.635 1.00 88.25 91 ALA A CA 1
ATOM 685 C C . ALA A 1 91 ? -7.478 -1.959 -28.118 1.00 88.25 91 ALA A C 1
ATOM 687 O O . ALA A 1 91 ? -8.452 -2.347 -27.475 1.00 88.25 91 ALA A O 1
ATOM 688 N N . ARG A 1 92 ? -6.441 -2.763 -28.393 1.00 89.88 92 ARG A N 1
ATOM 689 C CA . ARG A 1 92 ? -6.320 -4.159 -27.943 1.00 89.88 92 ARG A CA 1
ATOM 690 C C . ARG A 1 92 ? -5.527 -4.312 -26.642 1.00 89.88 92 ARG A C 1
ATOM 692 O O . ARG A 1 92 ? -5.441 -5.423 -26.119 1.00 89.88 92 ARG A O 1
ATOM 699 N N . LEU A 1 93 ? -4.943 -3.229 -26.132 1.00 90.75 93 LEU A N 1
ATOM 700 C CA . LEU A 1 93 ? -4.206 -3.220 -24.873 1.00 90.75 93 LEU A CA 1
ATOM 701 C C . LEU A 1 93 ? -5.157 -3.013 -23.680 1.00 90.75 93 LEU A C 1
ATOM 703 O O . LEU A 1 93 ? -6.265 -2.494 -23.847 1.00 90.75 93 LEU A O 1
ATOM 707 N N . PRO A 1 94 ? -4.747 -3.400 -22.459 1.00 87.94 94 PRO A N 1
ATOM 708 C CA . PRO A 1 94 ? -5.531 -3.132 -21.259 1.00 87.94 94 PRO A CA 1
ATOM 709 C C . PRO A 1 94 ? -5.784 -1.635 -21.069 1.00 87.94 94 PRO A C 1
ATOM 711 O O . PRO A 1 94 ? -4.868 -0.814 -21.158 1.00 87.94 94 PRO A O 1
ATOM 714 N N . LYS A 1 95 ? -7.032 -1.274 -20.762 1.00 82.62 95 LYS A N 1
ATOM 715 C CA . LYS A 1 95 ? -7.413 0.119 -20.497 1.00 82.62 95 LYS A CA 1
ATOM 716 C C . LYS A 1 95 ? -6.725 0.626 -19.223 1.00 82.62 95 LYS A C 1
ATOM 718 O O . LYS A 1 95 ? -6.673 -0.084 -18.226 1.00 82.62 95 LYS A O 1
ATOM 723 N N . GLY A 1 96 ? -6.209 1.856 -19.262 1.00 77.44 96 GLY A N 1
ATOM 724 C CA . GLY A 1 96 ? -5.656 2.557 -18.093 1.00 77.44 96 GLY A CA 1
ATOM 725 C C . GLY A 1 96 ? -4.236 2.166 -17.662 1.00 77.44 96 GLY A C 1
ATOM 726 O O . GLY A 1 96 ? -3.688 2.832 -16.791 1.00 77.44 96 GLY A O 1
ATOM 727 N N . PHE A 1 97 ? -3.607 1.146 -18.263 1.00 81.44 97 PHE A N 1
ATOM 728 C CA . PHE A 1 97 ? -2.304 0.646 -17.787 1.00 81.44 97 PHE A CA 1
ATOM 729 C C . PHE A 1 97 ? -1.307 0.296 -18.904 1.00 81.44 97 PHE A C 1
ATOM 731 O O . PHE A 1 97 ? -0.526 -0.635 -18.782 1.00 81.44 97 PHE A O 1
ATOM 738 N N . VAL A 1 98 ? -1.310 1.039 -20.014 1.00 90.31 98 VAL A N 1
ATOM 739 C CA . VAL A 1 98 ? -0.503 0.717 -21.209 1.00 90.31 98 VAL A CA 1
ATOM 740 C C . VAL A 1 98 ? 0.998 1.013 -21.039 1.00 90.31 98 VAL A C 1
ATOM 742 O O . VAL A 1 98 ? 1.837 0.178 -21.374 1.00 90.31 98 VAL A O 1
ATOM 745 N N . ASN A 1 99 ? 1.358 2.173 -20.482 1.00 92.88 99 ASN A N 1
ATOM 746 C CA . ASN A 1 99 ? 2.759 2.610 -20.375 1.00 92.88 99 ASN A CA 1
ATOM 747 C C . ASN A 1 99 ? 3.669 1.683 -19.552 1.00 92.88 99 ASN A C 1
ATOM 749 O O . ASN A 1 99 ? 4.821 1.496 -19.947 1.00 92.88 99 ASN A O 1
ATOM 753 N N . PRO A 1 100 ? 3.223 1.106 -18.418 1.00 93.50 100 PRO A N 1
ATOM 754 C CA . PRO A 1 100 ? 4.015 0.114 -17.695 1.00 93.50 100 PRO A CA 1
A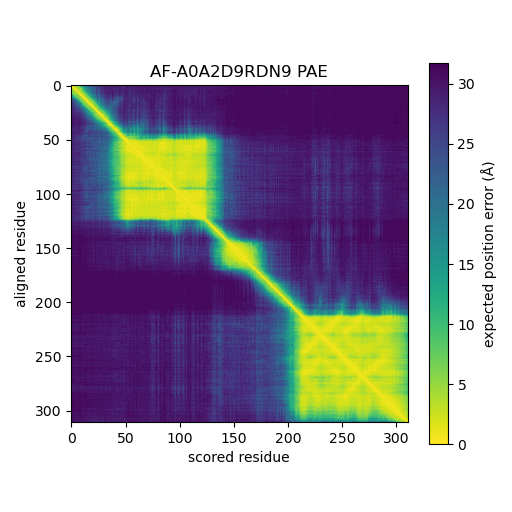TOM 755 C C . PRO A 1 100 ? 4.376 -1.101 -18.557 1.00 93.50 100 PRO A C 1
ATOM 757 O O . PRO A 1 100 ? 5.535 -1.501 -18.562 1.00 93.50 100 PRO A O 1
ATOM 760 N N . TYR A 1 101 ? 3.442 -1.614 -19.367 1.00 94.00 101 TYR A N 1
ATOM 761 C CA . TYR A 1 101 ? 3.712 -2.753 -20.252 1.00 94.00 101 TYR A CA 1
ATOM 762 C C . TYR A 1 101 ? 4.742 -2.431 -21.332 1.00 94.00 101 TYR A C 1
ATOM 764 O O . TYR A 1 101 ? 5.639 -3.235 -21.578 1.00 94.00 101 TYR A O 1
ATOM 772 N N . ILE A 1 102 ? 4.661 -1.240 -21.932 1.00 95.25 102 ILE A N 1
ATOM 773 C CA . ILE A 1 102 ? 5.647 -0.782 -22.919 1.00 95.25 102 ILE A CA 1
ATOM 774 C C . ILE A 1 102 ? 7.030 -0.664 -22.269 1.00 95.25 102 ILE A C 1
ATOM 776 O O . ILE A 1 102 ? 8.022 -1.115 -22.837 1.00 95.25 102 ILE A O 1
ATOM 780 N N . ARG A 1 103 ? 7.097 -0.111 -21.051 1.00 96.25 103 ARG A N 1
ATOM 781 C CA . ARG A 1 103 ? 8.345 0.052 -20.293 1.00 96.25 103 ARG A CA 1
ATOM 782 C C . ARG A 1 103 ? 8.996 -1.293 -19.956 1.00 96.25 103 ARG A C 1
ATOM 784 O O . ARG A 1 103 ? 10.204 -1.451 -20.140 1.00 96.25 103 ARG A O 1
ATOM 791 N N . ASP A 1 104 ? 8.207 -2.256 -19.487 1.00 96.50 104 ASP A N 1
ATOM 792 C CA . ASP A 1 104 ? 8.689 -3.604 -19.169 1.00 96.50 104 ASP A CA 1
ATOM 793 C C . ASP A 1 104 ? 9.134 -4.351 -20.428 1.00 96.50 104 ASP A C 1
ATOM 795 O O . ASP A 1 104 ? 10.170 -5.025 -20.424 1.00 96.50 104 ASP A O 1
ATOM 799 N N . TYR A 1 105 ? 8.398 -4.180 -21.529 1.00 96.94 105 TYR A N 1
ATOM 800 C CA . TYR A 1 105 ? 8.757 -4.778 -22.805 1.00 96.94 105 TYR A CA 1
ATOM 801 C C . TYR A 1 105 ? 10.065 -4.208 -23.361 1.00 96.94 105 TYR A C 1
ATOM 803 O O . TYR A 1 105 ? 10.969 -4.984 -23.674 1.00 96.94 105 TYR A O 1
ATOM 811 N N . ALA A 1 106 ? 10.222 -2.879 -23.370 1.00 97.12 106 ALA A N 1
ATOM 812 C CA . ALA A 1 106 ? 11.448 -2.194 -23.780 1.00 97.12 106 ALA A CA 1
ATOM 813 C C . ALA A 1 106 ? 12.672 -2.700 -23.002 1.00 97.12 106 ALA A C 1
ATOM 815 O O . ALA A 1 106 ? 13.685 -3.062 -23.601 1.00 97.12 106 ALA A O 1
ATOM 816 N N . ARG A 1 107 ? 12.550 -2.841 -21.674 1.00 97.12 107 ARG A N 1
ATOM 817 C CA . ARG A 1 107 ? 13.616 -3.394 -20.826 1.00 97.12 107 ARG A CA 1
ATOM 818 C C . ARG A 1 107 ? 13.963 -4.836 -21.199 1.00 97.12 107 ARG A C 1
ATOM 820 O O . ARG A 1 107 ? 15.140 -5.190 -21.227 1.00 97.12 107 ARG A O 1
ATOM 827 N N . ALA A 1 108 ? 12.968 -5.671 -21.498 1.00 95.38 108 ALA A N 1
ATOM 828 C CA . ALA A 1 108 ? 13.195 -7.069 -21.863 1.00 95.38 108 ALA A CA 1
ATOM 829 C C . ALA A 1 108 ? 13.956 -7.223 -23.189 1.00 95.38 108 ALA A C 1
ATOM 831 O O . ALA A 1 108 ? 14.808 -8.108 -23.301 1.00 95.38 108 ALA A O 1
ATOM 832 N N . ILE A 1 109 ? 13.683 -6.350 -24.162 1.00 94.94 109 ILE A N 1
ATOM 833 C CA . ILE A 1 109 ? 14.333 -6.345 -25.481 1.00 94.94 109 ILE A CA 1
ATOM 834 C C . ILE A 1 109 ? 15.533 -5.392 -25.557 1.00 94.94 109 ILE A C 1
ATOM 836 O O . ILE A 1 109 ? 16.235 -5.380 -26.560 1.00 94.94 109 ILE A O 1
ATOM 840 N N . GLY A 1 110 ? 15.880 -4.700 -24.468 1.00 93.94 110 GLY A N 1
ATOM 841 C CA . GLY A 1 110 ? 17.073 -3.851 -24.347 1.00 93.94 110 GLY A CA 1
ATOM 842 C C . GLY A 1 110 ? 16.999 -2.520 -25.093 1.00 93.94 110 GLY A C 1
ATOM 843 O O . GLY A 1 110 ? 18.034 -2.023 -25.521 1.00 93.94 110 GLY A O 1
ATOM 844 N N . LEU A 1 111 ? 15.797 -1.973 -25.266 1.00 94.94 111 LEU A N 1
ATOM 845 C CA . LEU A 1 111 ? 15.588 -0.589 -25.692 1.00 94.94 111 LEU A CA 1
ATOM 846 C C . LEU A 1 111 ? 15.523 0.341 -24.474 1.00 94.94 111 LEU A C 1
ATOM 848 O O . LEU A 1 111 ? 15.224 -0.110 -23.363 1.00 94.94 111 LEU A O 1
ATOM 852 N N . ASP A 1 112 ? 15.758 1.639 -24.689 1.00 96.50 112 ASP A N 1
ATOM 853 C CA . ASP A 1 112 ? 15.561 2.630 -23.635 1.00 96.50 112 ASP A CA 1
ATOM 854 C C . ASP A 1 112 ? 14.065 2.731 -23.268 1.00 96.50 112 ASP A C 1
ATOM 856 O O . ASP A 1 112 ? 13.226 2.998 -24.140 1.00 96.50 112 ASP A O 1
ATOM 860 N N . PRO A 1 113 ? 13.685 2.499 -21.998 1.00 96.00 113 PRO A N 1
ATOM 861 C CA . PRO A 1 113 ? 12.278 2.460 -21.630 1.00 96.00 113 PRO A CA 1
ATOM 862 C C . PRO A 1 113 ? 11.589 3.828 -21.627 1.00 96.00 113 PRO A C 1
ATOM 864 O O . PRO A 1 113 ? 10.365 3.867 -21.740 1.00 96.00 113 PRO A O 1
ATOM 867 N N . ALA A 1 114 ? 12.324 4.929 -21.445 1.00 94.38 114 ALA A N 1
ATOM 868 C CA . ALA A 1 114 ? 11.740 6.267 -21.449 1.00 94.38 114 ALA A CA 1
ATOM 869 C C . ALA A 1 114 ? 11.442 6.708 -22.888 1.00 94.38 114 ALA A C 1
ATOM 871 O O . ALA A 1 114 ? 10.290 7.018 -23.191 1.00 94.38 114 ALA A O 1
ATOM 872 N N . GLU A 1 115 ? 12.431 6.591 -23.777 1.00 94.38 115 GLU A N 1
ATOM 873 C CA . GLU A 1 115 ? 12.317 6.902 -25.206 1.00 94.38 115 GLU A CA 1
ATOM 874 C C . GLU A 1 115 ? 11.219 6.062 -25.875 1.00 94.38 115 GLU A C 1
ATOM 876 O O . GLU A 1 115 ? 10.405 6.572 -26.643 1.00 94.38 115 GLU A O 1
ATOM 881 N N . THR A 1 116 ? 11.140 4.766 -25.551 1.00 95.25 116 THR A N 1
ATOM 882 C CA . THR A 1 116 ? 10.135 3.870 -26.148 1.00 95.25 116 THR A CA 1
ATOM 883 C C . THR A 1 116 ? 8.711 4.273 -25.758 1.00 95.25 116 THR A C 1
ATOM 885 O O . THR A 1 116 ? 7.809 4.250 -26.595 1.00 95.25 116 THR A O 1
ATOM 888 N N . VAL A 1 117 ? 8.488 4.648 -24.494 1.00 94.69 117 VAL A N 1
ATOM 889 C CA . VAL A 1 117 ? 7.167 5.083 -24.011 1.00 94.69 117 VAL A CA 1
ATOM 890 C C . VAL A 1 117 ? 6.778 6.425 -24.626 1.00 94.69 117 VAL A C 1
ATOM 892 O O . VAL A 1 117 ? 5.628 6.593 -25.028 1.00 94.69 117 VAL A O 1
ATOM 895 N N . GLU A 1 118 ? 7.716 7.365 -24.705 1.00 92.62 118 GLU A N 1
ATOM 896 C CA . GLU A 1 118 ? 7.506 8.673 -25.328 1.00 92.62 118 GLU A CA 1
ATOM 897 C C . GLU A 1 118 ? 7.133 8.523 -26.806 1.00 92.62 118 GLU A C 1
ATOM 899 O O . GLU A 1 118 ? 6.025 8.896 -27.194 1.00 92.62 118 GLU A O 1
ATOM 904 N N . ALA A 1 119 ? 7.965 7.831 -27.589 1.00 92.38 119 ALA A N 1
ATOM 905 C CA . ALA A 1 119 ? 7.714 7.589 -29.007 1.00 92.38 119 ALA A CA 1
ATOM 906 C C . ALA A 1 119 ? 6.390 6.842 -29.255 1.00 92.38 119 ALA A C 1
ATOM 908 O O . ALA A 1 119 ? 5.689 7.115 -30.229 1.00 92.38 119 ALA A O 1
ATOM 909 N N . PHE A 1 120 ? 6.007 5.907 -28.378 1.00 93.56 120 PHE A N 1
ATOM 910 C CA . PHE A 1 120 ? 4.728 5.201 -28.497 1.00 93.56 120 PHE A CA 1
ATOM 911 C C . PHE A 1 120 ? 3.528 6.116 -28.254 1.00 93.56 120 PHE A C 1
ATOM 913 O O . PHE A 1 120 ? 2.553 6.056 -29.007 1.00 93.56 120 PHE A O 1
ATOM 920 N N . ASN A 1 121 ? 3.603 6.977 -27.238 1.00 91.38 121 ASN A N 1
ATOM 921 C CA . ASN A 1 121 ? 2.549 7.938 -26.919 1.00 91.38 121 ASN A CA 1
ATOM 922 C C . ASN A 1 121 ? 2.393 9.003 -28.007 1.00 91.38 121 ASN A C 1
ATOM 924 O O . ASN A 1 121 ? 1.270 9.364 -28.348 1.00 91.38 121 ASN A O 1
ATOM 928 N N . GLU A 1 122 ? 3.498 9.475 -28.580 1.00 90.56 122 GLU A N 1
ATOM 929 C CA . GLU A 1 122 ? 3.469 10.408 -29.706 1.00 90.56 122 GLU A CA 1
ATOM 930 C C . GLU A 1 122 ? 2.826 9.771 -30.946 1.00 90.56 122 GLU A C 1
ATOM 932 O O . GLU A 1 122 ? 1.935 10.353 -31.564 1.00 90.56 122 GLU A O 1
ATOM 937 N N . GLN A 1 123 ? 3.228 8.544 -31.295 1.00 89.25 123 GLN A N 1
ATOM 938 C CA . GLN A 1 123 ? 2.826 7.896 -32.550 1.00 89.25 123 GLN A CA 1
ATOM 939 C C . GLN A 1 123 ? 1.436 7.253 -32.528 1.00 89.25 123 GLN A C 1
ATOM 941 O O . GLN A 1 123 ? 0.870 6.997 -33.597 1.00 89.25 123 GLN A O 1
ATOM 946 N N . CYS A 1 124 ? 0.898 6.948 -31.348 1.00 84.69 124 CYS A N 1
ATOM 947 C CA . CYS A 1 124 ? -0.460 6.424 -31.194 1.00 84.69 124 CYS A CA 1
ATOM 948 C C . CYS A 1 124 ? -1.490 7.508 -30.838 1.00 84.69 124 CYS A C 1
ATOM 950 O O . CYS A 1 124 ? -2.674 7.195 -30.700 1.00 84.69 124 CYS A O 1
ATOM 952 N N . GLY A 1 125 ? -1.050 8.766 -30.710 1.00 70.50 125 GLY A N 1
ATOM 953 C CA . GLY A 1 125 ? -1.814 9.833 -30.074 1.00 70.50 125 GLY A CA 1
ATOM 954 C C . GLY A 1 125 ? -1.786 9.669 -28.558 1.00 70.50 125 GLY A C 1
ATOM 955 O O . GLY A 1 125 ? -1.745 8.538 -28.069 1.00 70.50 125 GLY A O 1
ATOM 956 N N . VAL A 1 126 ? -1.785 10.796 -27.828 1.00 56.19 126 VAL A N 1
ATOM 957 C CA . VAL A 1 126 ? -1.740 10.836 -26.358 1.00 56.19 126 VAL A CA 1
ATOM 958 C C . VAL A 1 126 ? -2.701 9.785 -25.837 1.00 56.19 126 VAL A C 1
ATOM 960 O O . VAL A 1 126 ? -3.918 9.961 -25.912 1.00 56.19 126 VAL A O 1
ATOM 963 N N . LEU A 1 127 ? -2.153 8.667 -25.355 1.00 55.19 127 LEU A N 1
ATOM 964 C CA . LEU A 1 127 ? -2.939 7.683 -24.647 1.00 55.19 127 LEU A CA 1
ATOM 965 C C . LEU A 1 127 ? -3.640 8.488 -23.568 1.00 55.19 127 LEU A C 1
ATOM 967 O O . LEU A 1 127 ? -2.965 9.050 -22.702 1.00 55.19 127 LEU A O 1
ATOM 971 N N . ALA A 1 128 ? -4.966 8.597 -23.664 1.00 48.41 128 ALA A N 1
ATOM 972 C CA . ALA A 1 128 ? -5.799 9.084 -22.586 1.00 48.41 128 ALA A CA 1
ATOM 973 C C . ALA A 1 128 ? -5.639 8.058 -21.465 1.00 48.41 128 ALA A C 1
ATOM 975 O O . ALA A 1 128 ? -6.435 7.136 -21.288 1.00 48.41 128 ALA A O 1
ATOM 976 N N . GLN A 1 129 ? -4.509 8.158 -20.772 1.00 51.84 129 GLN A N 1
ATOM 977 C CA . GLN A 1 129 ? -4.303 7.577 -19.479 1.00 51.84 129 GLN A CA 1
ATOM 978 C C . GLN A 1 129 ? -5.439 8.186 -18.677 1.00 51.84 129 GLN A C 1
ATOM 980 O O . GLN A 1 129 ? -5.444 9.389 -18.413 1.00 51.84 129 GLN A O 1
ATOM 985 N N . ALA A 1 130 ? -6.438 7.363 -18.349 1.00 50.91 130 ALA A N 1
ATOM 986 C CA . ALA A 1 130 ? -7.242 7.656 -17.180 1.00 50.91 130 ALA A CA 1
ATOM 987 C C . ALA A 1 130 ? -6.228 8.041 -16.095 1.00 50.91 130 ALA A C 1
ATOM 989 O O . ALA A 1 130 ? -5.226 7.318 -15.974 1.00 50.91 130 ALA A O 1
ATOM 990 N N . PRO A 1 131 ? -6.392 9.197 -15.423 1.00 45.69 131 PRO A N 1
ATOM 991 C CA . PRO A 1 131 ? -5.450 9.633 -14.411 1.00 45.69 131 PRO A CA 1
ATOM 992 C C . PRO A 1 131 ? -5.149 8.424 -13.549 1.00 45.69 131 PRO A C 1
ATOM 994 O O . PRO A 1 131 ? -6.078 7.802 -13.035 1.00 45.69 131 PRO A O 1
ATOM 997 N N . THR A 1 132 ? -3.880 8.020 -13.486 1.00 52.50 132 THR A N 1
ATOM 998 C CA . THR A 1 132 ? -3.484 7.000 -12.529 1.00 52.50 132 THR A CA 1
ATOM 999 C C . THR A 1 132 ? -3.892 7.586 -11.191 1.00 52.50 132 THR A C 1
ATOM 1001 O O . THR A 1 132 ? -3.262 8.545 -10.733 1.00 52.50 132 THR A O 1
ATOM 1004 N N . GLU A 1 133 ? -4.987 7.096 -10.616 1.00 50.75 133 GLU A N 1
ATOM 1005 C CA . GLU A 1 133 ? -5.278 7.307 -9.215 1.00 50.75 133 GLU A CA 1
ATOM 1006 C C . GLU A 1 133 ? -4.013 6.827 -8.525 1.00 50.75 133 GLU A C 1
ATOM 1008 O O . GLU A 1 133 ? -3.648 5.651 -8.604 1.00 50.75 133 GLU A O 1
ATOM 1013 N N . LYS A 1 134 ? -3.220 7.791 -8.052 1.00 47.00 134 LYS A N 1
ATOM 1014 C CA . LYS A 1 134 ? -1.917 7.517 -7.478 1.00 47.00 134 LYS A CA 1
ATOM 1015 C C . LYS A 1 134 ? -2.206 6.737 -6.212 1.00 47.00 134 LYS A C 1
ATOM 1017 O O . LYS A 1 134 ? -2.400 7.330 -5.155 1.00 47.00 134 LYS A O 1
ATOM 1022 N N . VAL A 1 135 ? -2.216 5.413 -6.318 1.00 55.91 135 VAL A N 1
ATOM 1023 C CA . VAL A 1 135 ? -1.986 4.550 -5.174 1.00 55.91 135 VAL A CA 1
ATOM 1024 C C . VAL A 1 135 ? -0.641 5.017 -4.635 1.00 55.91 135 VAL A C 1
ATOM 1026 O O . VAL A 1 135 ? 0.396 4.838 -5.276 1.00 55.91 135 VAL A O 1
ATOM 1029 N N . LYS A 1 136 ? -0.675 5.752 -3.520 1.00 43.75 136 LYS A N 1
ATOM 1030 C CA . LYS A 1 136 ? 0.510 6.187 -2.787 1.00 43.75 136 LYS A CA 1
ATOM 1031 C C . LYS A 1 136 ? 1.209 4.923 -2.300 1.00 43.75 136 LYS A C 1
ATOM 1033 O O . LYS A 1 136 ? 0.947 4.456 -1.200 1.00 43.75 136 LYS A O 1
ATOM 1038 N N . LEU A 1 137 ? 2.085 4.351 -3.118 1.00 56.19 137 LEU A N 1
ATOM 1039 C CA . LEU A 1 137 ? 3.101 3.460 -2.587 1.00 56.19 137 LEU A CA 1
ATOM 1040 C C . LEU A 1 137 ? 4.082 4.336 -1.798 1.00 56.19 137 LEU A C 1
ATOM 1042 O O . LEU A 1 137 ? 4.488 5.387 -2.311 1.00 56.19 137 LEU A O 1
ATOM 1046 N N . PRO A 1 138 ? 4.427 3.969 -0.551 1.00 46.97 138 PRO A N 1
ATOM 1047 C CA . PRO A 1 138 ? 5.398 4.721 0.222 1.00 46.97 138 PRO A CA 1
ATOM 1048 C C . PRO A 1 138 ? 6.704 4.793 -0.573 1.00 46.97 138 PRO A C 1
ATOM 1050 O O . PRO A 1 138 ? 7.294 3.779 -0.944 1.00 46.97 138 PRO A O 1
ATOM 1053 N N . SER A 1 139 ? 7.114 6.023 -0.877 1.00 49.19 139 SER A N 1
ATOM 1054 C CA . SER A 1 139 ? 8.398 6.339 -1.489 1.00 49.19 139 SER A CA 1
ATOM 1055 C C . SER A 1 139 ? 9.498 5.770 -0.601 1.00 49.19 139 SER A C 1
ATOM 1057 O O . SER A 1 139 ? 9.696 6.245 0.518 1.00 49.19 139 SER A O 1
ATOM 1059 N N . THR A 1 140 ? 10.209 4.744 -1.070 1.00 52.25 140 THR A N 1
ATOM 1060 C CA . THR A 1 140 ? 11.438 4.303 -0.409 1.00 52.25 140 THR A CA 1
ATOM 1061 C C . THR A 1 140 ? 12.504 5.346 -0.738 1.00 52.25 140 THR A C 1
ATOM 1063 O O . THR A 1 140 ? 13.273 5.204 -1.691 1.00 52.25 140 THR A O 1
ATOM 1066 N N . SER A 1 141 ? 12.512 6.455 0.001 1.00 51.78 141 SER A N 1
ATOM 1067 C CA . SER A 1 141 ? 13.656 7.354 -0.019 1.00 51.78 141 SER A CA 1
ATOM 1068 C C . SER A 1 141 ? 14.861 6.537 0.446 1.00 51.78 141 SER A C 1
ATOM 1070 O O . SER A 1 141 ? 14.820 5.850 1.468 1.00 51.78 141 SER A O 1
ATOM 1072 N N . SER A 1 142 ? 15.914 6.504 -0.370 1.00 54.75 142 SER A N 1
ATOM 1073 C CA . SER A 1 142 ? 17.126 5.748 -0.070 1.00 54.75 142 SER A CA 1
ATOM 1074 C C . SER A 1 142 ? 17.664 6.220 1.279 1.00 54.75 142 SER A C 1
ATOM 1076 O O . SER A 1 142 ? 18.135 7.351 1.385 1.00 54.75 142 SER A O 1
ATOM 1078 N N . ALA A 1 143 ? 17.587 5.364 2.298 1.00 60.00 143 ALA A N 1
ATOM 1079 C CA . ALA A 1 143 ? 17.889 5.670 3.697 1.00 60.00 143 ALA A CA 1
ATOM 1080 C C . ALA A 1 143 ? 19.361 6.044 3.972 1.00 60.00 143 ALA A C 1
ATOM 1082 O O . ALA A 1 143 ? 19.726 6.301 5.116 1.00 60.00 143 ALA A O 1
ATOM 1083 N N . ALA A 1 144 ? 20.209 6.124 2.942 1.00 58.09 144 ALA A N 1
ATOM 1084 C CA . ALA A 1 144 ? 21.636 6.409 3.053 1.00 58.09 144 ALA A CA 1
ATOM 1085 C C . ALA A 1 144 ? 21.973 7.670 3.887 1.00 58.09 144 ALA A C 1
ATOM 1087 O O . ALA A 1 144 ? 22.818 7.562 4.775 1.00 58.09 144 ALA A O 1
ATOM 1088 N N . PRO A 1 145 ? 21.313 8.840 3.722 1.00 57.25 145 PRO A N 1
ATOM 1089 C CA . PRO A 1 145 ? 21.637 10.011 4.532 1.00 57.25 145 PRO A CA 1
ATOM 1090 C C . PRO A 1 145 ? 21.031 9.950 5.944 1.00 57.25 145 PRO A C 1
ATOM 1092 O O . PRO A 1 145 ? 21.530 10.632 6.836 1.00 57.25 145 PRO A O 1
ATOM 1095 N N . VAL A 1 146 ? 19.986 9.142 6.178 1.00 68.94 146 VAL A N 1
ATOM 1096 C CA . VAL A 1 146 ? 19.396 8.948 7.517 1.00 68.94 146 VAL A CA 1
ATOM 1097 C C . VAL A 1 146 ? 20.271 8.008 8.340 1.00 68.94 146 VAL A C 1
ATOM 1099 O O . VAL A 1 146 ? 20.600 8.338 9.473 1.00 68.94 146 VAL A O 1
ATOM 1102 N N . ILE A 1 147 ? 20.742 6.912 7.736 1.00 74.75 147 ILE A N 1
ATOM 1103 C CA . ILE A 1 147 ? 21.629 5.933 8.376 1.00 74.75 147 ILE A CA 1
ATOM 1104 C C . ILE A 1 147 ? 22.946 6.594 8.814 1.00 74.75 147 ILE A C 1
ATOM 1106 O O . ILE A 1 147 ? 23.391 6.397 9.944 1.00 74.75 147 ILE A O 1
ATOM 1110 N N . ILE A 1 148 ? 23.540 7.447 7.969 1.00 80.31 148 ILE A N 1
ATOM 1111 C CA . ILE A 1 148 ? 24.767 8.184 8.320 1.00 80.31 148 ILE A CA 1
ATOM 1112 C C . ILE A 1 148 ? 24.517 9.139 9.499 1.00 80.31 148 ILE A C 1
ATOM 1114 O O . ILE A 1 148 ? 25.315 9.178 10.436 1.00 80.31 148 ILE A O 1
ATOM 1118 N N . LYS A 1 149 ? 23.390 9.865 9.511 1.00 76.75 149 LYS A N 1
ATOM 1119 C CA . LYS A 1 149 ? 23.039 10.770 10.619 1.00 76.75 149 LYS A CA 1
ATOM 1120 C C . LYS A 1 149 ? 22.775 10.018 11.925 1.00 76.75 149 LYS A C 1
ATOM 1122 O O . LYS A 1 149 ? 23.212 10.477 12.976 1.00 76.75 149 LYS A O 1
ATOM 1127 N N . THR A 1 150 ? 22.123 8.856 11.873 1.00 77.06 150 THR A N 1
ATOM 1128 C CA . THR A 1 150 ? 21.882 8.032 13.067 1.00 77.06 150 THR A CA 1
ATOM 1129 C C . THR A 1 150 ? 23.167 7.429 13.620 1.00 77.06 150 THR A C 1
ATOM 1131 O O . THR A 1 150 ? 23.343 7.407 14.832 1.00 77.06 150 THR A O 1
ATOM 1134 N N . ILE A 1 151 ? 24.098 6.999 12.759 1.00 85.75 151 ILE A N 1
ATOM 1135 C CA . ILE A 1 151 ? 25.394 6.468 13.203 1.00 85.75 151 ILE A CA 1
ATOM 1136 C C . ILE A 1 151 ? 26.216 7.568 13.883 1.00 85.75 151 ILE A C 1
ATOM 1138 O O . ILE A 1 151 ? 26.763 7.336 14.958 1.00 85.75 151 ILE A O 1
ATOM 1142 N N . LEU A 1 152 ? 26.257 8.776 13.312 1.00 88.81 152 LEU A N 1
ATOM 1143 C CA . LEU A 1 152 ? 26.950 9.912 13.929 1.00 88.81 152 LEU A CA 1
ATOM 1144 C C . LEU A 1 152 ? 26.321 10.317 15.268 1.00 88.81 152 LEU A C 1
ATOM 1146 O O . LEU A 1 152 ? 27.043 10.610 16.218 1.00 88.81 152 LEU A O 1
ATOM 1150 N N . PHE A 1 153 ? 24.991 10.282 15.370 1.00 87.88 153 PHE A N 1
ATOM 1151 C CA . PHE A 1 153 ? 24.286 10.567 16.620 1.00 87.88 153 PHE A CA 1
ATOM 1152 C C . PHE A 1 153 ? 24.573 9.516 17.703 1.00 87.88 153 PHE A C 1
ATOM 1154 O O . PHE A 1 153 ? 24.882 9.871 18.838 1.00 87.88 153 PHE A O 1
ATOM 1161 N N . LEU A 1 154 ? 24.548 8.226 17.353 1.00 89.75 154 LEU A N 1
ATOM 1162 C CA . LEU A 1 154 ? 24.882 7.145 18.284 1.00 89.75 154 LEU A CA 1
ATOM 1163 C C . LEU A 1 154 ? 26.353 7.193 18.715 1.00 89.75 154 LEU A C 1
ATOM 1165 O O . LEU A 1 154 ? 26.646 6.985 19.889 1.00 89.75 154 LEU A O 1
ATOM 1169 N N . ALA A 1 155 ? 27.269 7.526 17.803 1.00 90.00 155 ALA A N 1
ATOM 1170 C CA . ALA A 1 155 ? 28.678 7.719 18.134 1.00 90.00 155 ALA A CA 1
ATOM 1171 C C . ALA A 1 155 ? 28.883 8.906 19.094 1.00 90.00 155 ALA A C 1
ATOM 1173 O O . ALA A 1 155 ? 29.656 8.798 20.044 1.00 90.00 155 ALA A O 1
ATOM 1174 N N . ALA A 1 156 ? 28.155 10.011 18.899 1.00 88.06 156 ALA A N 1
ATOM 1175 C CA . ALA A 1 156 ? 28.194 11.162 19.798 1.00 88.06 156 ALA A CA 1
ATOM 1176 C C . ALA A 1 156 ? 27.623 10.839 21.190 1.00 88.06 156 ALA A C 1
ATOM 1178 O O . ALA A 1 156 ? 28.210 11.238 22.194 1.00 88.06 156 ALA A O 1
ATOM 1179 N N . LEU A 1 157 ? 26.527 10.074 21.270 1.00 91.69 157 LEU A N 1
ATOM 1180 C CA . LEU A 1 157 ? 25.972 9.611 22.547 1.00 91.69 157 LEU A CA 1
ATOM 1181 C C . LEU A 1 157 ? 26.911 8.645 23.272 1.00 91.69 157 LEU A C 1
ATOM 1183 O O . LEU A 1 157 ? 27.091 8.768 24.481 1.00 91.69 157 LEU A O 1
ATOM 1187 N N . ALA A 1 158 ? 27.542 7.719 22.548 1.00 88.81 158 ALA A N 1
ATOM 1188 C CA . ALA A 1 158 ? 28.537 6.820 23.122 1.00 88.81 158 ALA A CA 1
ATOM 1189 C C . ALA A 1 158 ? 29.745 7.599 23.668 1.00 88.81 158 ALA A C 1
ATOM 1191 O O . ALA A 1 158 ? 30.208 7.315 24.771 1.00 88.81 158 ALA A O 1
ATOM 1192 N N . LEU A 1 159 ? 30.211 8.625 22.945 1.00 88.56 159 LEU A N 1
ATOM 1193 C CA . LEU A 1 159 ? 31.295 9.496 23.397 1.00 88.56 159 LEU A CA 1
ATOM 1194 C C . LEU A 1 159 ? 30.892 10.315 24.634 1.00 88.56 159 LEU A C 1
ATOM 1196 O O . LEU A 1 159 ? 31.662 10.391 25.586 1.00 88.56 159 LEU A O 1
ATOM 1200 N N . ALA A 1 160 ? 29.680 10.877 24.662 1.00 84.75 160 ALA A N 1
ATOM 1201 C CA . ALA A 1 160 ? 29.164 11.616 25.815 1.00 84.75 160 ALA A CA 1
ATOM 1202 C C . ALA A 1 160 ? 28.986 10.715 27.049 1.00 84.75 160 ALA A C 1
ATOM 1204 O O . ALA A 1 160 ? 29.360 11.103 28.155 1.00 84.75 160 ALA A O 1
ATOM 1205 N N . GLY A 1 161 ? 28.483 9.491 26.859 1.00 86.44 161 GLY A N 1
ATOM 1206 C CA . GLY A 1 161 ? 28.388 8.481 27.912 1.00 86.44 161 GLY A CA 1
ATOM 1207 C C . GLY A 1 161 ? 29.761 8.055 28.436 1.00 86.44 161 GLY A C 1
ATOM 1208 O O . GLY A 1 161 ? 29.944 7.941 29.645 1.00 86.44 161 GLY A O 1
ATOM 1209 N N . PHE A 1 162 ? 30.750 7.900 27.552 1.00 85.75 162 PHE A N 1
ATOM 1210 C CA . PHE A 1 162 ? 32.128 7.590 27.935 1.00 85.75 162 PHE A CA 1
ATOM 1211 C C . PHE A 1 162 ? 32.776 8.738 28.724 1.00 85.75 162 PHE A C 1
ATOM 1213 O O . PHE A 1 162 ? 33.352 8.499 29.783 1.00 85.75 162 PHE A O 1
ATOM 1220 N N . VAL A 1 163 ? 32.616 9.991 28.281 1.00 84.00 163 VAL A N 1
ATOM 1221 C CA . VAL A 1 163 ? 33.095 11.176 29.015 1.00 84.00 163 VAL A CA 1
ATOM 1222 C C . VAL A 1 163 ? 32.412 11.282 30.383 1.00 84.00 163 VAL A C 1
ATOM 1224 O O . VAL A 1 163 ? 33.101 11.448 31.388 1.00 84.00 163 VAL A O 1
ATOM 1227 N N . GLY A 1 164 ? 31.091 11.095 30.452 1.00 80.12 164 GLY A N 1
ATOM 1228 C CA . GLY A 1 164 ? 30.339 11.074 31.710 1.00 80.12 164 GLY A CA 1
ATOM 1229 C C . GLY A 1 164 ? 30.795 9.969 32.668 1.00 80.12 164 GLY A C 1
ATOM 1230 O O . GLY A 1 164 ? 30.966 10.224 33.857 1.00 80.12 164 GLY A O 1
ATOM 1231 N N . TRP A 1 165 ? 31.084 8.769 32.157 1.00 78.00 165 TRP A N 1
ATOM 1232 C CA . TRP A 1 165 ? 31.628 7.657 32.944 1.00 78.00 165 TRP A CA 1
ATOM 1233 C C . TRP A 1 165 ? 33.037 7.955 33.476 1.00 78.00 165 TRP A C 1
ATOM 1235 O O . TRP A 1 165 ? 33.322 7.715 34.650 1.00 78.00 165 TRP A O 1
ATOM 1245 N N . THR A 1 166 ? 33.919 8.523 32.643 1.00 77.88 166 THR A N 1
ATOM 1246 C CA . THR A 1 166 ? 35.266 8.928 33.087 1.00 77.88 166 THR A CA 1
ATOM 1247 C C . THR A 1 166 ? 35.225 10.071 34.106 1.00 77.88 166 THR A C 1
ATOM 1249 O O . THR A 1 166 ? 35.995 10.054 35.063 1.00 77.88 166 THR A O 1
ATOM 1252 N N . GLY A 1 167 ? 34.285 11.015 33.969 1.00 67.62 167 GLY A N 1
ATOM 1253 C CA . GLY A 1 167 ? 34.050 12.079 34.949 1.00 67.62 167 GLY A CA 1
ATOM 1254 C C . GLY A 1 167 ? 33.475 11.564 36.273 1.00 67.62 167 GLY A C 1
ATOM 1255 O O . GLY A 1 167 ? 33.898 12.012 37.337 1.00 67.62 167 GLY A O 1
ATOM 1256 N N . TYR A 1 168 ? 32.577 10.572 36.231 1.00 73.50 168 TYR A N 1
ATOM 1257 C CA . TYR A 1 168 ? 32.010 9.936 37.427 1.00 73.50 168 TYR A CA 1
ATOM 1258 C C . TYR A 1 168 ? 33.078 9.244 38.289 1.00 73.50 168 TYR A C 1
ATOM 1260 O O . TYR A 1 168 ? 33.055 9.358 39.516 1.00 73.50 168 TYR A O 1
ATOM 1268 N N . GLN A 1 169 ? 34.061 8.594 37.655 1.00 64.94 169 GLN A N 1
ATOM 1269 C CA . GLN A 1 169 ? 35.182 7.971 38.369 1.00 64.94 169 GLN A CA 1
ATOM 1270 C C . GLN A 1 169 ? 36.113 8.994 39.042 1.00 64.94 169 GLN A C 1
ATOM 1272 O O . GLN A 1 169 ? 36.753 8.663 40.034 1.00 64.94 169 GLN A O 1
ATOM 1277 N N . PHE A 1 170 ? 36.177 10.234 38.544 1.00 60.31 170 PHE A N 1
ATOM 1278 C CA . PHE A 1 170 ? 37.040 11.287 39.097 1.00 60.31 170 PHE A CA 1
ATOM 1279 C C . PHE A 1 170 ? 36.360 12.101 40.215 1.00 60.31 170 PHE A C 1
ATOM 1281 O O . PHE A 1 170 ? 37.028 12.603 41.113 1.00 60.31 170 PHE A O 1
ATOM 1288 N N . ILE A 1 171 ? 35.026 12.209 40.190 1.00 57.94 171 ILE A N 1
ATOM 1289 C CA . ILE A 1 171 ? 34.220 12.911 41.211 1.00 57.94 171 ILE A CA 1
ATOM 1290 C C . ILE A 1 171 ? 33.957 12.042 42.455 1.00 57.94 171 ILE A C 1
ATOM 1292 O O . ILE A 1 171 ? 33.671 12.569 43.527 1.00 57.94 171 ILE A O 1
ATOM 1296 N N . SER A 1 172 ? 34.097 10.717 42.350 1.00 58.66 172 SER A N 1
ATOM 1297 C CA . SER A 1 172 ? 33.765 9.781 43.437 1.00 58.66 172 SER A CA 1
ATOM 1298 C C . SER A 1 172 ? 34.903 9.504 44.434 1.00 58.66 172 SER A C 1
ATOM 1300 O O . SER A 1 172 ? 34.766 8.621 45.279 1.00 58.66 172 SER A O 1
ATOM 1302 N N . THR A 1 173 ? 36.009 10.254 44.400 1.00 55.09 173 THR A N 1
ATOM 1303 C CA . THR A 1 173 ? 36.966 10.320 45.520 1.00 55.09 173 THR A CA 1
ATOM 1304 C C . THR A 1 173 ? 36.652 11.533 46.400 1.00 55.09 173 THR A C 1
ATOM 1306 O O . THR A 1 173 ? 37.023 12.649 46.033 1.00 55.09 173 THR A O 1
ATOM 1309 N N . PRO A 1 174 ? 35.980 11.365 47.554 1.00 49.09 174 PRO A N 1
ATOM 1310 C CA . PRO A 1 174 ? 35.756 12.465 48.480 1.00 49.09 174 PRO A CA 1
ATOM 1311 C C . PRO A 1 174 ? 37.056 12.799 49.226 1.00 49.09 174 PRO A C 1
ATOM 1313 O O . PRO A 1 174 ? 37.433 12.116 50.177 1.00 49.09 174 PRO A O 1
ATOM 1316 N N . THR A 1 175 ? 37.732 13.873 48.816 1.00 55.56 175 THR A N 1
ATOM 1317 C CA . THR A 1 175 ? 38.588 14.646 49.726 1.00 55.56 175 THR A CA 1
ATOM 1318 C C . THR A 1 175 ? 37.689 15.651 50.429 1.00 55.56 175 THR A C 1
ATOM 1320 O O . THR A 1 175 ? 37.205 16.604 49.822 1.00 55.56 175 THR A O 1
ATOM 1323 N N . SER A 1 176 ? 37.424 15.394 51.703 1.00 53.75 176 SER A N 1
ATOM 1324 C CA . SER A 1 176 ? 36.627 16.260 52.564 1.00 53.75 176 SER A CA 1
ATOM 1325 C C . SER A 1 176 ? 37.444 17.480 53.001 1.00 53.75 176 SER A C 1
ATOM 1327 O O . SER A 1 176 ? 38.387 17.330 53.772 1.00 53.75 176 SER A O 1
ATOM 1329 N N . GLU A 1 177 ? 37.034 18.680 52.590 1.00 51.94 177 GLU A N 1
ATOM 1330 C CA . GLU A 1 177 ? 37.309 19.931 53.313 1.00 51.94 177 GLU A CA 1
ATOM 1331 C C . GLU A 1 177 ? 36.002 20.730 53.508 1.00 51.94 177 GLU A C 1
ATOM 1333 O O . GLU A 1 177 ? 35.079 20.597 52.698 1.00 51.94 177 GLU A O 1
ATOM 1338 N N . PRO A 1 178 ? 35.862 21.498 54.608 1.00 50.81 178 PRO A N 1
ATOM 1339 C CA . PRO A 1 178 ? 34.564 21.955 55.091 1.00 50.81 178 PRO A CA 1
ATOM 1340 C C . PRO A 1 178 ? 34.133 23.342 54.571 1.00 50.81 178 PRO A C 1
ATOM 1342 O O . PRO A 1 178 ? 34.899 24.296 54.591 1.00 50.81 178 PRO A O 1
ATOM 1345 N N . VAL A 1 179 ? 32.841 23.408 54.219 1.00 55.28 179 VAL A N 1
ATOM 1346 C CA . VAL A 1 179 ? 31.812 24.434 54.522 1.00 55.28 179 VAL A CA 1
ATOM 1347 C C . VAL A 1 179 ? 32.097 25.923 54.239 1.00 55.28 179 VAL A C 1
ATOM 1349 O O . VAL A 1 179 ? 32.877 26.562 54.936 1.00 55.28 179 VAL A O 1
ATOM 1352 N N . ALA A 1 180 ? 31.245 26.523 53.393 1.00 47.56 180 ALA A N 1
ATOM 1353 C CA . ALA A 1 180 ? 30.604 27.816 53.667 1.00 47.56 180 ALA A CA 1
ATOM 1354 C C . ALA A 1 180 ? 29.263 27.941 52.917 1.00 47.56 180 ALA A C 1
ATOM 1356 O O . ALA A 1 180 ? 29.158 27.657 51.727 1.00 47.56 180 ALA A O 1
ATOM 1357 N N . ASP A 1 181 ? 28.255 28.349 53.678 1.00 52.38 181 ASP A N 1
ATOM 1358 C CA . ASP A 1 181 ? 26.865 28.652 53.339 1.00 52.38 181 ASP A CA 1
ATOM 1359 C C . ASP A 1 181 ? 26.736 29.902 52.444 1.00 52.38 181 ASP A C 1
ATOM 1361 O O . ASP A 1 181 ? 27.466 30.872 52.646 1.00 52.38 181 ASP A O 1
ATOM 1365 N N . THR A 1 182 ? 25.820 29.876 51.465 1.00 46.31 182 THR A N 1
ATOM 1366 C CA . THR A 1 182 ? 25.003 31.018 50.980 1.00 46.31 182 THR A CA 1
ATOM 1367 C C . THR A 1 182 ? 24.129 30.584 49.790 1.00 46.31 182 THR A C 1
ATOM 1369 O O . THR A 1 182 ? 24.621 30.297 48.701 1.00 46.31 182 THR A O 1
ATOM 1372 N N . GLY A 1 183 ? 22.805 30.543 49.979 1.00 53.84 183 GLY A N 1
ATOM 1373 C CA . GLY A 1 183 ? 21.834 30.373 48.884 1.00 53.84 183 GLY A CA 1
ATOM 1374 C C . GLY A 1 183 ? 21.779 31.578 47.924 1.00 53.84 183 GLY A C 1
ATOM 1375 O O . GLY A 1 183 ? 22.246 32.665 48.270 1.00 53.84 183 GLY A O 1
ATOM 1376 N N . PRO A 1 184 ? 21.168 31.418 46.730 1.00 50.75 184 PRO A N 1
ATOM 1377 C CA . PRO A 1 184 ? 19.910 32.139 46.505 1.00 50.75 184 PRO A CA 1
ATOM 1378 C C . PRO A 1 184 ? 18.823 31.392 45.696 1.00 50.75 184 PRO A C 1
ATOM 1380 O O . PRO A 1 184 ? 19.050 30.418 44.984 1.00 50.75 184 PRO A O 1
ATOM 1383 N N . THR A 1 185 ? 17.619 31.939 45.866 1.00 51.88 185 THR A N 1
ATOM 1384 C CA . THR A 1 185 ? 16.270 31.617 45.376 1.00 51.88 185 THR A CA 1
ATOM 1385 C C . THR A 1 185 ? 16.082 31.543 43.851 1.00 51.88 185 THR A C 1
ATOM 1387 O O . THR A 1 185 ? 16.672 32.309 43.095 1.00 51.88 185 THR A O 1
ATOM 1390 N N . ILE A 1 186 ? 15.166 30.659 43.425 1.00 52.09 186 ILE A N 1
ATOM 1391 C CA . ILE A 1 186 ? 14.686 30.446 42.046 1.00 52.09 186 ILE A CA 1
ATOM 1392 C C . ILE A 1 186 ? 13.658 31.513 41.635 1.00 52.09 186 ILE A C 1
ATOM 1394 O O . ILE A 1 186 ? 12.726 31.793 42.386 1.00 52.09 186 ILE A O 1
ATOM 1398 N N . ALA A 1 187 ? 13.742 31.997 40.393 1.00 50.06 187 ALA A N 1
ATOM 1399 C CA . ALA A 1 187 ? 12.597 32.556 39.676 1.00 50.06 187 ALA A CA 1
ATOM 1400 C C . ALA A 1 187 ? 12.660 32.160 38.193 1.00 50.06 187 ALA A C 1
ATOM 1402 O O . ALA A 1 187 ? 13.633 32.485 37.518 1.00 50.06 187 ALA A O 1
ATOM 1403 N N . PHE A 1 188 ? 11.622 31.493 37.679 1.00 51.94 188 PHE A N 1
ATOM 1404 C CA . PHE A 1 188 ? 11.328 31.484 36.244 1.00 51.94 188 PHE A CA 1
ATOM 1405 C C . PHE A 1 188 ? 9.828 31.663 36.014 1.00 51.94 188 PHE A C 1
ATOM 1407 O O . PHE A 1 188 ? 9.002 30.849 36.423 1.00 51.94 188 PHE A O 1
ATOM 1414 N N . ASP A 1 189 ? 9.526 32.783 35.369 1.00 51.81 189 ASP A N 1
ATOM 1415 C CA . ASP A 1 189 ? 8.227 33.224 34.883 1.00 51.81 189 ASP A CA 1
ATOM 1416 C C . ASP A 1 189 ? 7.866 32.430 33.614 1.00 51.81 189 ASP A C 1
ATOM 1418 O O . ASP A 1 189 ? 8.702 32.265 32.721 1.00 51.81 189 ASP A O 1
ATOM 1422 N N . SER A 1 190 ? 6.648 31.893 33.539 1.00 47.38 190 SER A N 1
ATOM 1423 C CA . SER A 1 190 ? 6.181 31.085 32.406 1.00 47.38 190 SER A CA 1
ATOM 1424 C C . SER A 1 190 ? 5.047 31.803 31.688 1.00 47.38 190 SER A C 1
ATOM 1426 O O . SER A 1 190 ? 3.872 31.574 31.964 1.00 47.38 190 SER A O 1
ATOM 1428 N N . ASN A 1 191 ? 5.405 32.636 30.714 1.00 50.47 191 ASN A N 1
ATOM 1429 C CA . ASN A 1 191 ? 4.460 33.194 29.756 1.00 50.47 191 ASN A CA 1
ATOM 1430 C C . ASN A 1 191 ? 4.334 32.274 28.537 1.00 50.47 191 ASN A C 1
ATOM 1432 O O . ASN A 1 191 ? 5.138 32.357 27.612 1.00 50.47 191 ASN A O 1
ATOM 1436 N N . TYR A 1 192 ? 3.279 31.459 28.493 1.00 50.47 192 TYR A N 1
ATOM 1437 C CA . TYR A 1 192 ? 2.730 30.965 27.229 1.00 50.47 192 TYR A CA 1
ATOM 1438 C C . TYR A 1 192 ? 1.221 31.199 27.180 1.00 50.47 192 TYR A C 1
ATOM 1440 O O . TYR A 1 192 ? 0.419 30.473 27.759 1.00 50.47 192 TYR A O 1
ATOM 1448 N N . THR A 1 193 ? 0.853 32.239 26.433 1.00 50.53 193 THR A N 1
ATOM 1449 C CA . THR A 1 193 ? -0.488 32.418 25.879 1.00 50.53 193 THR A CA 1
ATOM 1450 C C . THR A 1 193 ? -0.677 31.410 24.749 1.00 50.53 193 THR A C 1
ATOM 1452 O O . THR A 1 193 ? 0.072 31.420 23.774 1.00 50.53 193 THR A O 1
ATOM 1455 N N . SER A 1 194 ? -1.701 30.564 24.851 1.00 48.00 194 SER A N 1
ATOM 1456 C CA . SER A 1 194 ? -2.215 29.775 23.731 1.00 48.00 194 SER A CA 1
ATOM 1457 C C . SER A 1 194 ? -3.733 29.920 23.690 1.00 48.00 194 SER A C 1
ATOM 1459 O O . SER A 1 194 ? -4.491 29.068 24.141 1.00 48.00 194 SER A O 1
ATOM 1461 N N . ALA A 1 195 ? -4.180 31.072 23.194 1.00 47.34 195 ALA A N 1
ATOM 1462 C CA . ALA A 1 195 ? -5.551 31.269 22.757 1.00 47.34 195 ALA A CA 1
ATOM 1463 C C . ALA A 1 195 ? -5.613 30.936 21.262 1.00 47.34 195 ALA A C 1
ATOM 1465 O O . ALA A 1 195 ? -5.107 31.700 20.447 1.00 47.34 195 ALA A O 1
ATOM 1466 N N . SER A 1 196 ? -6.180 29.771 20.934 1.00 52.75 196 SER A N 1
ATOM 1467 C CA . SER A 1 196 ? -6.907 29.443 19.693 1.00 52.75 196 SER A CA 1
ATOM 1468 C C . SER A 1 196 ? -6.739 27.959 19.353 1.00 52.75 196 SER A C 1
ATOM 1470 O O . SER A 1 196 ? -5.962 27.561 18.486 1.00 52.75 196 SER A O 1
ATOM 1472 N N . ARG A 1 197 ? -7.510 27.115 20.037 1.00 48.72 197 ARG A N 1
ATOM 1473 C CA . ARG A 1 197 ? -7.971 25.853 19.462 1.00 48.72 197 ARG A CA 1
ATOM 1474 C C . ARG A 1 197 ? -9.414 25.671 19.903 1.00 48.72 197 ARG A C 1
ATOM 1476 O O . ARG A 1 197 ? -9.684 25.537 21.092 1.00 48.72 197 ARG A O 1
ATOM 1483 N N . ALA A 1 198 ? -10.337 25.764 18.951 1.00 46.62 198 ALA A N 1
ATOM 1484 C CA . ALA A 1 198 ? -11.739 25.471 19.208 1.00 46.62 198 ALA A CA 1
ATOM 1485 C C . ALA A 1 198 ? -11.862 24.004 19.667 1.00 46.62 198 ALA A C 1
ATOM 1487 O O . ALA A 1 198 ? -11.250 23.134 19.036 1.00 46.62 198 ALA A O 1
ATOM 1488 N N . PRO A 1 199 ? -12.595 23.716 20.756 1.00 49.12 199 PRO A N 1
ATOM 1489 C CA . PRO A 1 199 ? -12.805 22.351 21.208 1.00 49.12 199 PRO A CA 1
ATOM 1490 C C . PRO A 1 199 ? -13.684 21.613 20.195 1.00 49.12 199 PRO A C 1
ATOM 1492 O O . PRO A 1 199 ? -14.781 22.060 19.865 1.00 49.12 199 PRO A O 1
ATOM 1495 N N . VAL A 1 200 ? -13.190 20.478 19.702 1.00 53.94 200 VAL A N 1
ATOM 1496 C CA . VAL A 1 200 ? -14.045 19.458 19.094 1.00 53.94 200 VAL A CA 1
ATOM 1497 C C . VAL A 1 200 ? -14.871 18.903 20.246 1.00 53.94 200 VAL A C 1
ATOM 1499 O O . VAL A 1 200 ? -14.315 18.440 21.240 1.00 53.94 200 VAL A O 1
ATOM 1502 N N . THR A 1 201 ? -16.183 19.065 20.156 1.00 47.12 201 THR A N 1
ATOM 1503 C CA . THR A 1 201 ? -17.159 18.646 21.156 1.00 47.12 201 THR A CA 1
ATOM 1504 C C . THR A 1 201 ? -16.981 17.160 21.457 1.00 47.12 201 THR A C 1
ATOM 1506 O O . THR A 1 201 ? -17.286 16.311 20.622 1.00 47.12 201 THR A O 1
ATOM 1509 N N . SER A 1 202 ? -16.475 16.852 22.651 1.00 55.53 202 SER A N 1
ATOM 1510 C CA . SER A 1 202 ? -16.677 15.559 23.299 1.00 55.53 202 SER A CA 1
ATOM 1511 C C . SER A 1 202 ? -18.180 15.334 23.429 1.00 55.53 202 SER A C 1
ATOM 1513 O O . SER A 1 202 ? -18.896 16.255 23.830 1.00 55.53 202 SER A O 1
ATOM 1515 N N . ASP A 1 203 ? -18.654 14.142 23.082 1.00 50.53 203 ASP A N 1
ATOM 1516 C CA . ASP A 1 203 ? -20.035 13.734 23.325 1.00 50.53 203 ASP A CA 1
ATOM 1517 C C . ASP A 1 203 ? -20.370 13.940 24.822 1.00 50.53 203 ASP A C 1
ATOM 1519 O O . ASP A 1 203 ? -19.712 13.340 25.677 1.00 50.53 203 ASP A O 1
ATOM 1523 N N . PRO A 1 204 ? -21.326 14.820 25.177 1.00 49.34 204 PRO A N 1
ATOM 1524 C CA . PRO A 1 204 ? -21.640 15.132 26.570 1.00 49.34 204 PRO A CA 1
ATOM 1525 C C . PRO A 1 204 ? -22.386 14.003 27.304 1.00 49.34 204 PRO A C 1
ATOM 1527 O O . PRO A 1 204 ? -22.761 14.187 28.460 1.00 49.34 204 PRO A O 1
ATOM 1530 N N . ALA A 1 205 ? -22.607 12.843 26.674 1.00 48.00 205 ALA A N 1
ATOM 1531 C CA . ALA A 1 205 ? -23.253 11.696 27.312 1.00 48.00 205 ALA A CA 1
ATOM 1532 C C . ALA A 1 205 ? -22.317 10.830 28.185 1.00 48.00 205 ALA A C 1
ATOM 1534 O O . ALA A 1 205 ? -22.805 9.992 28.944 1.00 48.00 205 ALA A O 1
ATOM 1535 N N . LEU A 1 206 ? -20.995 11.025 28.135 1.00 49.03 206 LEU A N 1
ATOM 1536 C CA . LEU A 1 206 ? -20.061 10.351 29.044 1.00 49.03 206 LEU A CA 1
ATOM 1537 C C . LEU A 1 206 ? -19.896 11.184 30.318 1.00 49.03 206 LEU A C 1
ATOM 1539 O O . LEU A 1 206 ? -19.200 12.197 30.337 1.00 49.03 206 LEU A O 1
ATOM 1543 N N . GLY A 1 207 ? -20.583 10.755 31.378 1.00 53.28 207 GLY A N 1
ATOM 1544 C CA . GLY A 1 207 ? -20.482 11.352 32.706 1.00 53.28 207 GLY A CA 1
ATOM 1545 C C . GLY A 1 207 ? -19.031 11.456 33.185 1.00 53.28 207 GLY A C 1
ATOM 1546 O O . GLY A 1 207 ? -18.190 10.612 32.876 1.00 53.28 207 GLY A O 1
ATOM 1547 N N . SER A 1 208 ? -18.763 12.486 33.987 1.00 56.78 208 SER A N 1
ATOM 1548 C CA . SER A 1 208 ? -17.457 12.851 34.561 1.00 56.78 208 SER A CA 1
ATOM 1549 C C . SER A 1 208 ? -16.723 11.738 35.325 1.00 56.78 208 SER A C 1
ATOM 1551 O O . SER A 1 208 ? -15.554 11.904 35.674 1.00 56.78 208 SER A O 1
ATOM 1553 N N . ASP A 1 209 ? -17.393 10.617 35.591 1.00 54.84 209 ASP A N 1
ATOM 1554 C CA . ASP A 1 209 ? -16.844 9.470 36.311 1.00 54.84 209 ASP A CA 1
ATOM 1555 C C . ASP A 1 209 ? -16.126 8.476 35.383 1.00 54.84 209 ASP A C 1
ATOM 1557 O O . ASP A 1 209 ? -15.136 7.873 35.794 1.00 54.84 209 ASP A O 1
ATOM 1561 N N . ALA A 1 210 ? -16.523 8.366 34.106 1.00 53.50 210 ALA A N 1
ATOM 1562 C CA . ALA A 1 210 ? -15.843 7.493 33.140 1.00 53.50 210 ALA A CA 1
ATOM 1563 C C . ALA A 1 210 ? -14.434 8.005 32.785 1.00 53.50 210 ALA A C 1
ATOM 1565 O O . ALA A 1 210 ? -13.519 7.215 32.572 1.00 53.50 210 ALA A O 1
ATOM 1566 N N . GLN A 1 211 ? -14.224 9.326 32.802 1.00 56.69 211 GLN A N 1
ATOM 1567 C CA . GLN A 1 211 ? -12.907 9.944 32.582 1.00 56.69 211 GLN A CA 1
ATOM 1568 C C . GLN A 1 211 ? -11.889 9.683 33.704 1.00 56.69 211 GLN A C 1
ATOM 1570 O O . GLN A 1 211 ? -10.721 10.029 33.541 1.00 56.69 211 GLN A O 1
ATOM 1575 N N . ARG A 1 212 ? -12.298 9.086 34.832 1.00 65.88 212 ARG A N 1
ATOM 1576 C CA . ARG A 1 212 ? -11.386 8.691 35.919 1.00 65.88 212 ARG A CA 1
ATOM 1577 C C . ARG A 1 212 ? -11.005 7.212 35.895 1.00 65.88 212 ARG A C 1
ATOM 1579 O O . ARG A 1 212 ? -10.270 6.785 36.777 1.00 65.88 212 ARG A O 1
ATOM 1586 N N . LEU A 1 213 ? -11.513 6.431 34.943 1.00 79.12 213 LEU A N 1
ATOM 1587 C CA . LEU A 1 213 ? -11.164 5.020 34.838 1.00 79.12 213 LEU A CA 1
ATOM 1588 C C . LEU A 1 213 ? -9.770 4.892 34.215 1.00 79.12 213 LEU A C 1
ATOM 1590 O O . LEU A 1 213 ? -9.587 5.208 33.038 1.00 79.12 213 LEU A O 1
ATOM 1594 N N . ASN A 1 214 ? -8.797 4.411 34.989 1.00 89.06 214 ASN A N 1
ATOM 1595 C CA . ASN A 1 214 ? -7.487 4.038 34.465 1.00 89.06 214 ASN A CA 1
ATOM 1596 C C . ASN A 1 214 ? -7.635 2.733 33.675 1.00 89.06 214 ASN A C 1
ATOM 1598 O O . ASN A 1 214 ? -7.487 1.640 34.225 1.00 89.06 214 ASN A O 1
ATOM 1602 N N . LEU A 1 215 ? -8.003 2.868 32.401 1.00 93.44 215 LEU A N 1
ATOM 1603 C CA . LEU A 1 215 ? -8.181 1.759 31.479 1.00 93.44 215 LEU A CA 1
ATOM 1604 C C . LEU A 1 215 ? -6.907 1.556 30.661 1.00 93.44 215 LEU A C 1
ATOM 1606 O O . LEU A 1 215 ? -6.488 2.433 29.911 1.00 93.44 215 LEU A O 1
ATOM 1610 N N . ASP A 1 216 ? -6.356 0.358 30.745 1.00 95.88 216 ASP A N 1
ATOM 1611 C CA . ASP A 1 216 ? -5.212 -0.076 29.963 1.00 95.88 216 ASP A CA 1
ATOM 1612 C C . ASP A 1 216 ? -5.597 -1.271 29.081 1.00 95.88 216 ASP A C 1
ATOM 1614 O O . ASP A 1 216 ? -6.559 -2.005 29.340 1.00 95.88 216 ASP A O 1
ATOM 1618 N N . ILE A 1 217 ? -4.797 -1.511 28.044 1.00 97.00 217 ILE A N 1
ATOM 1619 C CA . ILE A 1 217 ? -4.847 -2.742 27.255 1.00 97.00 217 ILE A CA 1
ATOM 1620 C C . ILE A 1 217 ? -3.558 -3.533 27.462 1.00 97.00 217 ILE A C 1
ATOM 1622 O O . ILE A 1 217 ? -2.456 -3.011 27.287 1.00 97.00 217 ILE A O 1
ATOM 1626 N N . ARG A 1 218 ? -3.683 -4.811 27.830 1.00 97.88 218 ARG A N 1
ATOM 1627 C CA . ARG A 1 218 ? -2.546 -5.721 28.019 1.00 97.88 218 ARG A CA 1
ATOM 1628 C C . ARG A 1 218 ? -2.558 -6.827 26.979 1.00 97.88 218 ARG A C 1
ATOM 1630 O O . ARG A 1 218 ? -3.581 -7.464 26.744 1.00 97.88 218 ARG A O 1
ATOM 1637 N N . ALA A 1 219 ? -1.404 -7.095 26.382 1.00 97.88 219 ALA A N 1
ATOM 1638 C CA . ALA A 1 219 ? -1.234 -8.207 25.458 1.00 97.88 219 ALA A CA 1
ATOM 1639 C C . ALA A 1 219 ? -0.961 -9.515 26.222 1.00 97.88 219 ALA A C 1
ATOM 1641 O O . ALA A 1 219 ? 0.014 -9.626 26.964 1.00 97.88 219 ALA A O 1
ATOM 1642 N N . THR A 1 220 ? -1.773 -10.551 26.021 1.00 96.88 220 THR A N 1
ATOM 1643 C CA . THR A 1 220 ? -1.562 -11.891 26.611 1.00 96.88 220 THR A CA 1
ATOM 1644 C C . THR A 1 220 ? -0.542 -12.714 25.820 1.00 96.88 220 THR A C 1
ATOM 1646 O O . THR A 1 220 ? 0.059 -13.667 26.332 1.00 96.88 220 THR A O 1
ATOM 1649 N N . ARG A 1 221 ? -0.303 -12.321 24.564 1.00 96.94 221 ARG A N 1
ATOM 1650 C CA . ARG A 1 221 ? 0.690 -12.871 23.634 1.00 96.94 221 ARG A CA 1
ATOM 1651 C C . ARG A 1 221 ? 1.052 -11.835 22.573 1.00 96.94 221 ARG A C 1
ATOM 1653 O O . ARG A 1 221 ? 0.431 -10.784 22.486 1.00 96.94 221 ARG A O 1
ATOM 1660 N N . ARG A 1 222 ? 2.080 -12.127 21.772 1.00 97.56 222 ARG A N 1
ATOM 1661 C CA . ARG A 1 222 ? 2.528 -11.221 20.709 1.00 97.56 222 ARG A CA 1
ATOM 1662 C C . ARG A 1 222 ? 1.418 -11.026 19.673 1.00 97.56 222 ARG A C 1
ATOM 1664 O O . ARG A 1 222 ? 1.074 -11.986 18.987 1.00 97.56 222 ARG A O 1
ATOM 1671 N N . ALA A 1 223 ? 0.913 -9.805 19.541 1.00 96.44 223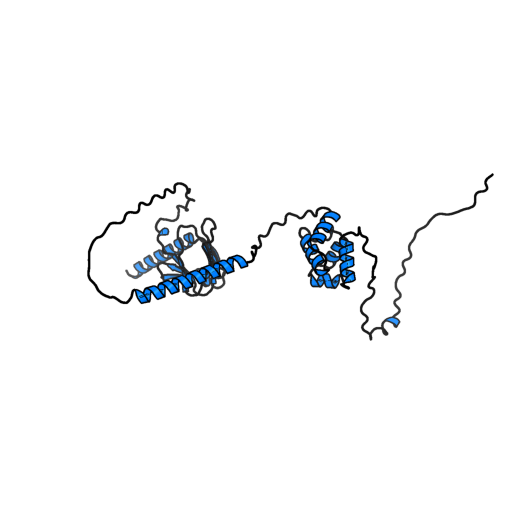 ALA A N 1
ATOM 1672 C CA . ALA A 1 223 ? -0.136 -9.464 18.585 1.00 96.44 223 ALA A CA 1
ATOM 1673 C C . ALA A 1 223 ? -0.060 -7.994 18.168 1.00 96.44 223 ALA A C 1
ATOM 1675 O O . ALA A 1 223 ? 0.502 -7.157 18.875 1.00 96.44 223 ALA A O 1
ATOM 1676 N N . TRP A 1 224 ? -0.583 -7.702 16.981 1.00 97.12 224 TRP A N 1
ATOM 1677 C CA . TRP A 1 224 ? -0.621 -6.357 16.416 1.00 97.12 224 TRP A CA 1
ATOM 1678 C C . TRP A 1 224 ? -1.830 -5.575 16.927 1.00 97.12 224 TRP A C 1
ATOM 1680 O O . TRP A 1 224 ? -2.926 -6.127 16.995 1.00 97.12 224 TRP A O 1
ATOM 1690 N N . ILE A 1 225 ? -1.620 -4.297 17.233 1.00 97.38 225 ILE A N 1
ATOM 1691 C CA . ILE A 1 225 ? -2.660 -3.353 17.637 1.00 97.38 225 ILE A CA 1
ATOM 1692 C C . ILE A 1 225 ? -2.438 -2.004 16.943 1.00 97.38 225 ILE A C 1
ATOM 1694 O O . ILE A 1 225 ? -1.299 -1.539 16.828 1.00 97.38 225 ILE A O 1
ATOM 1698 N N . ASP A 1 226 ? -3.532 -1.387 16.508 1.00 97.31 226 ASP A N 1
ATOM 1699 C CA . ASP A 1 226 ? -3.595 -0.019 15.989 1.00 97.31 226 ASP A CA 1
ATOM 1700 C C . ASP A 1 226 ? -4.525 0.811 16.873 1.00 97.31 226 ASP A C 1
ATOM 1702 O O . ASP A 1 226 ? -5.671 0.422 17.103 1.00 97.31 226 ASP A O 1
ATOM 1706 N N . ILE A 1 227 ? -4.026 1.934 17.387 1.00 96.56 227 ILE A N 1
ATOM 1707 C CA . ILE A 1 227 ? -4.770 2.857 18.249 1.00 96.56 227 ILE A CA 1
ATOM 1708 C C . ILE A 1 227 ? -4.749 4.232 17.601 1.00 96.56 227 ILE A C 1
ATOM 1710 O O . ILE A 1 227 ? -3.681 4.803 17.353 1.00 96.56 227 ILE A O 1
ATOM 1714 N N . ARG A 1 228 ? -5.938 4.786 17.367 1.00 94.69 228 ARG A N 1
ATOM 1715 C CA . ARG A 1 228 ? -6.124 6.086 16.718 1.00 94.69 228 ARG A CA 1
ATOM 1716 C C . ARG A 1 228 ? -6.950 7.022 17.580 1.00 94.69 228 ARG A C 1
ATOM 1718 O O . ARG A 1 228 ? -7.901 6.590 18.223 1.00 94.69 228 ARG A O 1
ATOM 1725 N N . GLY A 1 229 ? -6.613 8.305 17.556 1.00 90.69 229 GLY A N 1
ATOM 1726 C CA . GLY A 1 229 ? -7.411 9.365 18.162 1.00 90.69 229 GLY A CA 1
ATOM 1727 C C . GLY A 1 229 ? -8.699 9.660 17.405 1.00 90.69 229 GLY A C 1
ATOM 1728 O O . GLY A 1 229 ? -8.885 9.218 16.271 1.00 90.69 229 GLY A O 1
ATOM 1729 N N . ALA A 1 230 ? -9.546 10.496 18.008 1.00 88.69 230 ALA A N 1
ATOM 1730 C CA . ALA A 1 230 ? -10.783 10.975 17.392 1.00 88.69 230 ALA A CA 1
ATOM 1731 C C . ALA A 1 230 ? -10.556 11.755 16.081 1.00 88.69 230 ALA A C 1
ATOM 1733 O O . ALA A 1 230 ? -11.424 11.784 15.213 1.00 88.69 230 ALA A O 1
ATOM 1734 N N . ASP A 1 231 ? -9.384 12.376 15.916 1.00 86.44 231 ASP A N 1
ATOM 1735 C CA . ASP A 1 231 ? -8.973 13.088 14.700 1.00 86.44 231 ASP A CA 1
ATOM 1736 C C . ASP A 1 231 ? -8.307 12.174 13.650 1.00 86.44 231 ASP A C 1
ATOM 1738 O O . ASP A 1 231 ? -7.856 12.646 12.606 1.00 86.44 231 ASP A O 1
ATOM 1742 N N . GLY A 1 232 ? -8.238 10.865 13.918 1.00 83.88 232 GLY A N 1
ATOM 1743 C CA . GLY A 1 232 ? -7.571 9.875 13.078 1.00 83.88 232 GLY A CA 1
ATOM 1744 C C . GLY A 1 232 ? -6.052 9.814 13.256 1.00 83.88 232 GLY A C 1
ATOM 1745 O O . GLY A 1 232 ? -5.409 9.012 12.574 1.00 83.88 232 GLY A O 1
ATOM 1746 N N . THR A 1 233 ? -5.466 10.613 14.158 1.00 87.38 233 THR A N 1
ATOM 1747 C CA . THR A 1 233 ? -4.037 10.540 14.482 1.00 87.38 233 THR A CA 1
ATOM 1748 C C . THR A 1 233 ? -3.701 9.160 15.036 1.00 87.38 233 THR A C 1
ATOM 1750 O O . THR A 1 233 ? -4.308 8.702 16.000 1.00 87.38 233 THR A O 1
ATOM 1753 N N . GLN A 1 234 ? -2.721 8.495 14.433 1.00 91.38 234 GLN A N 1
ATOM 1754 C CA . GLN A 1 234 ? -2.274 7.168 14.840 1.00 91.38 234 GLN A CA 1
ATOM 1755 C C . GLN A 1 234 ? -1.279 7.282 16.001 1.00 91.38 234 GLN A C 1
ATOM 1757 O O . GLN A 1 234 ? -0.185 7.820 15.830 1.00 91.38 234 GLN A O 1
ATOM 1762 N N . PHE A 1 235 ? -1.661 6.791 17.180 1.00 90.19 235 PHE A N 1
ATOM 1763 C CA . PHE A 1 235 ? -0.823 6.798 18.384 1.00 90.19 235 PHE A CA 1
ATOM 1764 C C . PHE A 1 235 ? 0.014 5.525 18.506 1.00 90.19 235 PHE A C 1
ATOM 1766 O O . PHE A 1 235 ? 1.170 5.579 18.925 1.00 90.19 235 PHE A O 1
ATOM 1773 N N . VAL A 1 236 ? -0.556 4.384 18.113 1.00 92.38 236 VAL A N 1
ATOM 1774 C CA . VAL A 1 236 ? 0.114 3.080 18.135 1.00 92.38 236 VAL A CA 1
ATOM 1775 C C . VAL A 1 236 ? -0.216 2.335 16.859 1.00 92.38 236 VAL A C 1
ATOM 1777 O O . VAL A 1 236 ? -1.366 2.308 16.458 1.00 92.38 236 VAL A O 1
ATOM 1780 N N . ASP A 1 237 ? 0.790 1.718 16.254 1.00 94.25 237 ASP A N 1
ATOM 1781 C CA . ASP A 1 237 ? 0.653 0.737 15.175 1.00 94.25 237 ASP A CA 1
ATOM 1782 C C . ASP A 1 237 ? 1.896 -0.139 15.202 1.00 94.25 237 ASP A C 1
ATOM 1784 O O . ASP A 1 237 ? 2.947 0.191 14.645 1.00 94.25 237 ASP A O 1
ATOM 1788 N N . ARG A 1 238 ? 1.824 -1.201 16.000 1.00 95.50 238 ARG A N 1
ATOM 1789 C CA . ARG A 1 238 ? 2.928 -2.144 16.178 1.00 95.50 238 ARG A CA 1
ATOM 1790 C C . ARG A 1 238 ? 2.440 -3.430 16.819 1.00 95.50 238 ARG A C 1
ATOM 1792 O O . ARG A 1 238 ? 1.313 -3.538 17.290 1.00 95.50 238 ARG A O 1
ATOM 1799 N N . GLN A 1 239 ? 3.331 -4.412 16.872 1.00 95.62 239 GLN A N 1
ATOM 1800 C CA . GLN A 1 239 ? 3.117 -5.581 17.714 1.00 95.62 239 GLN A CA 1
ATOM 1801 C C . GLN A 1 239 ? 3.490 -5.273 19.163 1.00 95.62 239 GLN A C 1
ATOM 1803 O O . GLN A 1 239 ? 4.597 -4.793 19.419 1.00 95.62 239 GLN A O 1
ATOM 1808 N N . LEU A 1 240 ? 2.591 -5.594 20.090 1.00 95.81 240 LEU A N 1
ATOM 1809 C CA . LEU A 1 240 ? 2.899 -5.651 21.516 1.00 95.81 240 LEU A CA 1
ATOM 1810 C C . LEU A 1 240 ? 3.459 -7.031 21.863 1.00 95.81 240 LEU A C 1
ATOM 1812 O O . LEU A 1 240 ? 3.052 -8.043 21.286 1.00 95.81 240 LEU A O 1
ATOM 1816 N N . ALA A 1 241 ? 4.428 -7.081 22.770 1.00 97.56 241 ALA A N 1
ATOM 1817 C CA . ALA A 1 241 ? 4.944 -8.323 23.330 1.00 97.56 241 ALA A CA 1
ATOM 1818 C C . ALA A 1 241 ? 3.992 -8.887 24.398 1.00 97.56 241 ALA A C 1
ATOM 1820 O O . ALA A 1 241 ? 3.160 -8.180 24.954 1.00 97.56 241 ALA A O 1
ATOM 1821 N N . LYS A 1 242 ? 4.136 -10.175 24.729 1.00 97.19 242 LYS A N 1
ATOM 1822 C CA . LYS A 1 242 ? 3.392 -10.780 25.842 1.00 97.19 242 LYS A CA 1
ATOM 1823 C C . LYS A 1 242 ? 3.673 -10.025 27.148 1.00 97.19 242 LYS A C 1
ATOM 1825 O O . LYS A 1 242 ? 4.831 -9.885 27.527 1.00 97.19 242 LYS A O 1
ATOM 1830 N N . GLY A 1 243 ? 2.616 -9.627 27.846 1.00 93.94 243 GLY A N 1
ATOM 1831 C CA . GLY A 1 243 ? 2.654 -8.882 29.101 1.00 93.94 243 GLY A CA 1
ATOM 1832 C C . GLY A 1 243 ? 2.832 -7.374 28.930 1.00 93.94 243 GLY A C 1
ATOM 1833 O O . GLY A 1 243 ? 2.763 -6.655 29.920 1.00 93.94 243 GLY A O 1
ATOM 1834 N N . GLU A 1 244 ? 3.050 -6.887 27.707 1.00 95.88 244 GLU A N 1
ATOM 1835 C CA . GLU A 1 244 ? 3.167 -5.458 27.442 1.00 95.88 244 GLU A CA 1
ATOM 1836 C C . GLU A 1 244 ? 1.805 -4.772 27.609 1.00 95.88 244 GLU A C 1
ATOM 1838 O O . GLU A 1 244 ? 0.779 -5.288 27.155 1.00 95.88 244 GLU A O 1
ATOM 1843 N N . VAL A 1 245 ? 1.817 -3.625 28.287 1.00 95.19 245 VAL A N 1
ATOM 1844 C CA . VAL A 1 245 ? 0.635 -2.831 28.634 1.00 95.19 245 VAL A CA 1
ATOM 1845 C C . VAL A 1 245 ? 0.726 -1.481 27.935 1.00 95.19 245 VAL A C 1
ATOM 1847 O O . VAL A 1 245 ? 1.816 -0.917 27.823 1.00 95.19 245 VAL A O 1
ATOM 1850 N N . TYR A 1 246 ? -0.407 -0.977 27.462 1.00 95.12 246 TYR A N 1
ATOM 1851 C CA . TYR A 1 246 ? -0.524 0.358 26.895 1.00 95.12 246 TYR A CA 1
ATOM 1852 C C . TYR A 1 246 ? -1.674 1.117 27.561 1.00 95.12 246 TYR A C 1
ATOM 1854 O O . TYR A 1 246 ? -2.782 0.582 27.649 1.00 95.12 246 TYR A O 1
ATOM 1862 N N . ASP A 1 247 ? -1.400 2.341 28.014 1.00 94.25 247 ASP A N 1
ATOM 1863 C CA . ASP A 1 247 ? -2.385 3.204 28.663 1.00 94.25 247 ASP A CA 1
ATOM 1864 C C . ASP A 1 247 ? -3.377 3.774 27.649 1.00 94.25 247 ASP A C 1
ATOM 1866 O O . ASP A 1 247 ? -2.996 4.265 26.582 1.00 94.25 247 ASP A O 1
ATOM 1870 N N . LEU A 1 248 ? -4.671 3.705 27.963 1.00 93.62 248 LEU A N 1
ATOM 1871 C CA . LEU A 1 248 ? -5.716 4.253 27.110 1.00 93.62 248 LEU A CA 1
ATOM 1872 C C . LEU A 1 248 ? -6.337 5.486 27.750 1.00 93.62 248 LEU A C 1
ATOM 1874 O O . LEU A 1 248 ? -6.768 5.494 28.901 1.00 93.62 248 LEU A O 1
ATOM 1878 N N . ARG A 1 249 ? -6.431 6.557 26.961 1.00 88.56 249 ARG A N 1
ATOM 1879 C CA . ARG A 1 249 ? -7.071 7.795 27.405 1.00 88.56 249 ARG A CA 1
ATOM 1880 C C . ARG A 1 249 ? -8.577 7.724 27.205 1.00 88.56 249 ARG A C 1
ATOM 1882 O O . ARG A 1 249 ? -9.072 7.991 26.111 1.00 88.56 249 ARG A O 1
ATOM 1889 N N . VAL A 1 250 ? -9.295 7.411 28.279 1.00 90.12 250 VAL A N 1
ATOM 1890 C CA . VAL A 1 250 ? -10.761 7.453 28.304 1.00 90.12 250 VAL A CA 1
ATOM 1891 C C . VAL A 1 250 ? -11.254 8.902 28.196 1.00 90.12 250 VAL A C 1
ATOM 1893 O O . VAL A 1 250 ? -10.728 9.815 28.831 1.00 90.12 250 VAL A O 1
ATOM 1896 N N . GLY A 1 251 ? -12.264 9.124 27.362 1.00 86.00 251 GLY A N 1
ATOM 1897 C CA . GLY A 1 251 ? -12.845 10.425 27.032 1.00 86.00 251 GLY A CA 1
ATOM 1898 C C . GLY A 1 251 ? -12.151 11.155 25.879 1.00 86.00 251 GLY A C 1
ATOM 1899 O O . GLY A 1 251 ? -12.547 12.273 25.550 1.00 86.00 251 GLY A O 1
ATOM 1900 N N . ALA A 1 252 ? -11.119 10.562 25.270 1.00 88.12 252 ALA A N 1
ATOM 1901 C CA . ALA A 1 252 ? -10.387 11.156 24.150 1.00 88.12 252 ALA A CA 1
ATOM 1902 C C . ALA A 1 252 ? -10.897 10.699 22.767 1.00 88.12 252 ALA A C 1
ATOM 1904 O O . ALA A 1 252 ? -10.292 11.053 21.749 1.00 88.12 252 ALA A O 1
ATOM 1905 N N . GLY A 1 253 ? -11.969 9.898 22.709 1.00 88.75 253 GLY A N 1
ATOM 1906 C CA . GLY A 1 253 ? -12.521 9.348 21.471 1.00 88.75 253 GLY A CA 1
ATOM 1907 C C . GLY A 1 253 ? -11.558 8.405 20.751 1.00 88.75 253 GLY A C 1
ATOM 1908 O O . GLY A 1 253 ? -11.520 8.370 19.521 1.00 88.75 253 GLY A O 1
ATOM 1909 N N . TRP A 1 254 ? -10.719 7.690 21.504 1.00 94.56 254 TRP A N 1
ATOM 1910 C CA . TRP A 1 254 ? -9.759 6.755 20.928 1.00 94.56 254 TRP A CA 1
ATOM 1911 C C . TRP A 1 254 ? -10.459 5.513 20.381 1.00 94.56 254 TRP A C 1
ATOM 1913 O O . TRP A 1 254 ? -11.458 5.039 20.923 1.00 94.56 254 TRP A O 1
ATOM 1923 N N . THR A 1 255 ? -9.908 4.967 19.303 1.00 95.69 255 THR A N 1
ATOM 1924 C CA . THR A 1 255 ? -10.366 3.726 18.680 1.00 95.69 255 THR A CA 1
ATOM 1925 C C . THR A 1 255 ? -9.226 2.727 18.595 1.00 95.69 255 THR A C 1
ATOM 1927 O O . THR A 1 255 ? -8.072 3.107 18.402 1.00 95.69 255 THR A O 1
ATOM 1930 N N . LEU A 1 256 ? -9.559 1.448 18.737 1.00 96.88 256 LEU A N 1
ATOM 1931 C CA . LEU A 1 256 ? -8.624 0.332 18.757 1.00 96.88 256 LEU A CA 1
ATOM 1932 C C . LEU A 1 256 ? -8.989 -0.674 17.665 1.00 96.88 256 LEU A C 1
ATOM 1934 O O . LEU A 1 256 ? -10.153 -1.038 17.505 1.00 96.88 256 LEU A O 1
ATOM 1938 N N . SER A 1 257 ? -7.992 -1.147 16.923 1.00 97.31 257 SER A N 1
ATOM 1939 C CA . SER A 1 257 ? -8.134 -2.239 15.958 1.00 97.31 257 SER A CA 1
ATOM 1940 C C . SER A 1 257 ? -7.061 -3.306 16.175 1.00 97.31 257 SER A C 1
ATOM 1942 O O . SER A 1 257 ? -5.914 -2.997 16.484 1.00 97.31 257 SER A O 1
ATOM 1944 N N . THR A 1 258 ? -7.419 -4.571 15.989 1.00 97.12 258 THR A N 1
ATOM 1945 C CA . THR A 1 258 ? -6.524 -5.730 16.085 1.00 97.12 258 THR A CA 1
ATOM 1946 C C . THR A 1 258 ? -6.986 -6.838 15.140 1.00 97.12 258 THR A C 1
ATOM 1948 O O . THR A 1 258 ? -8.164 -6.952 14.808 1.00 97.12 258 THR A O 1
ATOM 1951 N N . GLN A 1 259 ? -6.054 -7.684 14.708 1.00 96.19 259 GLN A N 1
ATOM 1952 C CA . GLN A 1 259 ? -6.372 -8.892 13.937 1.00 96.19 259 GLN A CA 1
ATOM 1953 C C . GLN A 1 259 ? -6.743 -10.085 14.827 1.00 96.19 259 GLN A C 1
ATOM 1955 O O . GLN A 1 259 ? -7.285 -11.070 14.338 1.00 96.19 259 GLN A O 1
ATOM 1960 N N . ASP A 1 260 ? -6.446 -9.997 16.122 1.00 95.44 260 ASP A N 1
ATOM 1961 C CA . ASP A 1 260 ? -6.650 -11.074 17.077 1.00 95.44 260 ASP A CA 1
ATOM 1962 C C . ASP A 1 260 ? -7.050 -10.492 18.432 1.00 95.44 260 ASP A C 1
ATOM 1964 O O . ASP A 1 260 ? -6.208 -10.046 19.214 1.00 95.44 260 ASP A O 1
ATOM 1968 N N . ALA A 1 261 ? -8.355 -10.438 18.682 1.00 96.31 261 ALA A N 1
ATOM 1969 C CA . ALA A 1 261 ? -8.911 -9.840 19.886 1.00 96.31 261 ALA A CA 1
ATOM 1970 C C . ALA A 1 261 ? -8.602 -10.661 21.146 1.00 96.31 261 ALA A C 1
ATOM 1972 O O . ALA A 1 261 ? -8.315 -10.075 22.184 1.00 96.31 261 ALA A O 1
ATOM 1973 N N . GLY A 1 262 ? -8.558 -11.994 21.057 1.00 96.19 262 GLY A N 1
ATOM 1974 C CA . GLY A 1 262 ? -8.198 -12.863 22.188 1.00 96.19 262 GLY A CA 1
ATOM 1975 C C . GLY A 1 262 ? -6.744 -12.724 22.653 1.00 96.19 262 GLY A C 1
ATOM 1976 O O . GLY A 1 262 ? -6.386 -13.147 23.752 1.00 96.19 262 GLY A O 1
ATOM 1977 N N . ALA A 1 263 ? -5.891 -12.064 21.865 1.00 97.38 263 ALA A N 1
ATOM 1978 C CA . ALA A 1 263 ? -4.535 -11.725 22.281 1.00 97.38 263 ALA A CA 1
ATOM 1979 C C . ALA A 1 263 ? -4.455 -10.534 23.255 1.00 97.38 263 ALA A C 1
ATOM 1981 O O . ALA A 1 263 ? -3.356 -10.216 23.718 1.00 97.38 263 ALA A O 1
ATOM 1982 N N . PHE A 1 264 ? -5.577 -9.878 23.564 1.00 98.06 264 PHE A N 1
ATOM 1983 C CA . PHE A 1 264 ? -5.624 -8.690 24.409 1.00 98.06 264 PHE A CA 1
ATOM 1984 C C . PHE A 1 264 ? -6.692 -8.799 25.495 1.00 98.06 264 PHE A C 1
ATOM 1986 O O . PHE A 1 264 ? -7.755 -9.391 25.306 1.00 98.06 264 PHE A O 1
ATOM 1993 N N . VAL A 1 265 ? -6.408 -8.181 26.634 1.00 97.69 265 VAL A N 1
ATOM 1994 C CA . VAL A 1 265 ? -7.315 -8.080 27.777 1.00 97.69 265 VAL A CA 1
ATOM 1995 C C . VAL A 1 265 ? -7.373 -6.637 28.259 1.00 97.69 265 VAL A C 1
ATOM 1997 O O . VAL A 1 265 ? -6.363 -5.928 28.276 1.00 97.69 265 VAL A O 1
ATOM 2000 N N . TRP A 1 266 ? -8.569 -6.216 28.643 1.00 96.31 266 TRP A N 1
ATOM 2001 C CA . TRP A 1 266 ? -8.821 -4.968 29.334 1.00 96.31 266 TRP A CA 1
ATOM 2002 C C . TRP A 1 266 ? -8.304 -5.059 30.760 1.00 96.31 266 TRP A C 1
ATOM 2004 O O . TRP A 1 266 ? -8.565 -6.034 31.474 1.00 96.31 266 TRP A O 1
ATOM 2014 N N . VAL A 1 267 ? -7.581 -4.026 31.168 1.00 95.25 267 VAL A N 1
ATOM 2015 C CA . VAL A 1 267 ? -7.029 -3.894 32.508 1.00 95.25 267 VAL A CA 1
ATOM 2016 C C . VAL A 1 267 ? -7.550 -2.596 33.107 1.00 95.25 267 VAL A C 1
ATOM 2018 O O . VAL A 1 267 ? -7.448 -1.549 32.481 1.00 95.25 267 VAL A O 1
ATOM 2021 N N . VAL A 1 26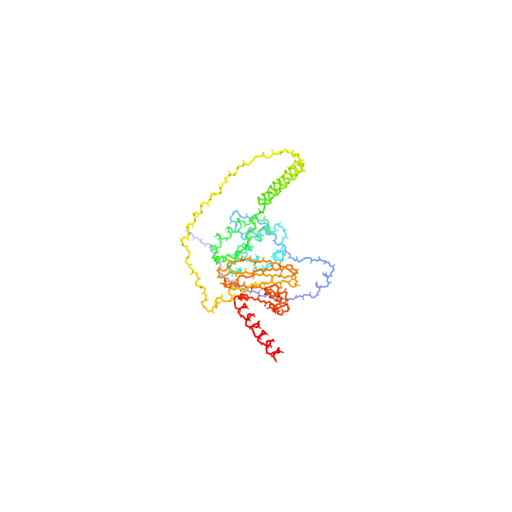8 ? -8.118 -2.666 34.305 1.00 93.69 268 VAL A N 1
ATOM 2022 C CA . VAL A 1 268 ? -8.587 -1.501 35.064 1.00 93.69 268 VAL A CA 1
ATOM 2023 C C . VAL A 1 268 ? -7.838 -1.470 36.381 1.00 93.69 268 VAL A C 1
ATOM 2025 O O . VAL A 1 268 ? -7.799 -2.478 37.084 1.00 93.69 268 VAL A O 1
ATOM 2028 N N . ASP A 1 269 ? -7.201 -0.342 36.692 1.00 89.38 269 ASP A N 1
ATOM 2029 C CA . ASP A 1 269 ? -6.418 -0.167 37.926 1.00 89.38 269 ASP A CA 1
ATOM 2030 C C . ASP A 1 269 ? -5.385 -1.298 38.155 1.00 89.38 269 ASP A C 1
ATOM 2032 O O . ASP A 1 269 ? -5.089 -1.709 39.278 1.00 89.38 269 ASP A O 1
ATOM 2036 N N . GLY A 1 270 ? -4.835 -1.841 37.062 1.00 87.88 270 GLY A N 1
ATOM 2037 C CA . GLY A 1 270 ? -3.868 -2.943 37.070 1.00 87.88 270 GLY A CA 1
ATOM 2038 C C . GLY A 1 270 ? -4.459 -4.360 37.163 1.00 87.88 270 GLY A C 1
ATOM 2039 O O . GLY A 1 270 ? -3.705 -5.331 37.036 1.00 87.88 270 GLY A O 1
ATOM 2040 N N . GLN A 1 271 ? -5.777 -4.511 37.329 1.00 90.44 271 GLN A N 1
ATOM 2041 C CA . GLN A 1 271 ? -6.471 -5.805 37.351 1.00 90.44 271 GLN A CA 1
ATOM 2042 C C . GLN A 1 271 ? -7.092 -6.145 35.991 1.00 90.44 271 GLN A C 1
ATOM 2044 O O . GLN A 1 271 ? -7.698 -5.295 35.347 1.00 90.44 271 GLN A O 1
ATOM 2049 N N . GLU A 1 272 ? -6.952 -7.394 35.539 1.00 93.81 272 GLU A N 1
ATOM 2050 C CA . GLU A 1 272 ? -7.627 -7.866 34.320 1.00 93.81 272 GLU A CA 1
ATOM 2051 C C . GLU A 1 272 ? -9.125 -8.016 34.577 1.00 93.81 272 GLU A C 1
ATOM 2053 O O . GLU A 1 272 ? -9.525 -8.746 35.482 1.00 93.81 272 GLU A O 1
ATOM 2058 N N . VAL A 1 273 ? -9.941 -7.349 33.760 1.00 93.38 273 VAL A N 1
ATOM 2059 C CA . VAL A 1 273 ? -11.402 -7.325 33.939 1.00 93.38 273 VAL A CA 1
ATOM 2060 C C . VAL A 1 273 ? -12.144 -8.112 32.865 1.00 93.38 273 VAL A C 1
ATOM 2062 O O . VAL A 1 273 ? -13.128 -8.782 33.165 1.00 93.38 273 VAL A O 1
ATOM 2065 N N . ALA A 1 274 ? -11.680 -8.064 31.613 1.00 91.88 274 ALA A N 1
ATOM 2066 C CA . ALA A 1 274 ? -12.335 -8.741 30.498 1.00 91.88 274 ALA A CA 1
ATOM 2067 C C . ALA A 1 274 ? -11.376 -8.949 29.314 1.00 91.88 274 ALA A C 1
ATOM 2069 O O . ALA A 1 274 ? -10.519 -8.101 29.071 1.00 91.88 274 ALA A O 1
ATOM 2070 N N . PRO A 1 275 ? -11.514 -10.027 28.524 1.00 94.38 275 PRO A N 1
ATOM 2071 C CA . PRO A 1 275 ? -10.840 -10.122 27.234 1.00 94.38 275 PRO A CA 1
ATOM 2072 C C . PRO A 1 275 ? -11.393 -9.085 26.249 1.00 94.38 275 PRO A C 1
ATOM 2074 O O . PRO A 1 275 ? -12.577 -8.756 26.282 1.00 94.38 275 PRO A O 1
ATOM 2077 N N . LEU A 1 276 ? -10.550 -8.603 25.333 1.00 94.31 276 LEU A N 1
ATOM 2078 C CA . LEU A 1 276 ? -10.988 -7.704 24.261 1.00 94.31 276 LEU A CA 1
ATOM 2079 C C . LEU A 1 276 ? -11.957 -8.407 23.293 1.00 94.31 276 LEU A C 1
ATOM 2081 O O . LEU A 1 276 ? -12.853 -7.780 22.730 1.00 94.31 276 LEU A O 1
ATOM 2085 N N . GLY A 1 277 ? -11.783 -9.714 23.095 1.00 94.50 277 GLY A N 1
ATOM 2086 C CA . GLY A 1 277 ? -12.676 -10.551 22.303 1.00 94.50 277 GLY A CA 1
ATOM 2087 C C . GLY A 1 277 ? -12.191 -11.996 22.238 1.00 94.50 277 GLY A C 1
ATOM 2088 O O . GLY A 1 277 ? -11.357 -12.419 23.035 1.00 94.50 277 GLY A O 1
ATOM 2089 N N . ALA A 1 278 ? -12.726 -12.766 21.292 1.00 94.12 278 ALA A N 1
ATOM 2090 C CA . ALA A 1 278 ? -12.365 -14.170 21.119 1.00 94.12 278 ALA A CA 1
ATOM 2091 C C . ALA A 1 278 ? -11.028 -14.351 20.373 1.00 94.12 278 ALA A C 1
ATOM 2093 O O . ALA A 1 278 ? -10.603 -13.495 19.592 1.00 94.12 278 ALA A O 1
ATOM 2094 N N . ASP A 1 279 ? -10.379 -15.496 20.590 1.00 93.50 279 ASP A N 1
ATOM 2095 C CA . ASP A 1 279 ? -9.123 -15.853 19.924 1.00 93.50 279 ASP A CA 1
ATOM 2096 C C . ASP A 1 279 ? -9.260 -15.917 18.399 1.00 93.50 279 ASP A C 1
ATOM 2098 O O . ASP A 1 279 ? -10.194 -16.518 17.867 1.00 93.50 279 ASP A O 1
ATOM 2102 N N . ASN A 1 280 ? -8.278 -15.346 17.696 1.00 90.69 280 ASN A N 1
ATOM 2103 C CA . ASN A 1 280 ? -8.201 -15.263 16.233 1.00 90.69 280 ASN A CA 1
ATOM 2104 C C . ASN A 1 280 ? -9.385 -14.534 15.575 1.00 90.69 280 ASN A C 1
ATOM 2106 O O . ASN A 1 280 ? -9.609 -14.682 14.371 1.00 90.69 280 ASN A O 1
ATOM 2110 N N . VAL A 1 281 ? -10.145 -13.749 16.342 1.00 95.94 281 VAL A N 1
ATOM 2111 C CA . VAL A 1 281 ? -11.212 -12.907 15.804 1.00 95.94 281 VAL A CA 1
ATOM 2112 C C . VAL A 1 281 ? -10.685 -11.482 15.644 1.00 95.94 281 VAL A C 1
ATOM 2114 O O . VAL A 1 281 ? -10.290 -10.873 16.642 1.00 95.94 281 VAL A O 1
ATOM 2117 N N . PRO A 1 282 ? -10.670 -10.925 14.422 1.00 93.56 282 PRO A N 1
ATOM 2118 C CA . PRO A 1 282 ? -10.284 -9.540 14.223 1.00 93.56 282 PRO A CA 1
ATOM 2119 C C . PRO A 1 282 ? -11.375 -8.595 14.737 1.00 93.56 282 PRO A C 1
ATOM 2121 O O . PRO A 1 282 ? -12.567 -8.843 14.562 1.00 93.56 282 PRO A O 1
ATOM 2124 N N . MET A 1 283 ? -10.953 -7.486 15.334 1.00 93.19 283 MET A N 1
ATOM 2125 C CA . MET A 1 283 ? -11.821 -6.414 15.817 1.00 93.19 283 MET A CA 1
ATOM 2126 C C . MET A 1 283 ? -11.320 -5.093 15.251 1.00 93.19 283 MET A C 1
ATOM 2128 O O . MET A 1 283 ? -10.138 -4.775 15.365 1.00 93.19 283 MET A O 1
ATOM 2132 N N . TYR A 1 284 ? -12.211 -4.314 14.648 1.00 94.56 284 TYR A N 1
ATOM 2133 C CA . TYR A 1 284 ? -11.854 -3.060 13.990 1.00 94.56 284 TYR A CA 1
ATOM 2134 C C . TYR A 1 284 ? -12.626 -1.901 14.603 1.00 94.56 284 TYR A C 1
ATOM 2136 O O . TYR A 1 284 ? -13.836 -1.998 14.799 1.00 94.56 284 TYR A O 1
ATOM 2144 N N . THR A 1 285 ? -11.924 -0.798 14.859 1.00 92.31 285 THR A N 1
ATOM 2145 C CA . THR A 1 285 ? -12.521 0.478 15.279 1.00 92.31 285 THR A CA 1
ATOM 2146 C C . THR A 1 285 ? -13.364 0.358 16.558 1.00 92.31 285 THR A C 1
ATOM 2148 O O . THR A 1 285 ? -14.433 0.948 16.685 1.00 92.31 285 THR A O 1
ATOM 2151 N N . VAL A 1 286 ? -12.878 -0.404 17.538 1.00 94.69 286 VAL A N 1
ATOM 2152 C CA . VAL A 1 286 ? -13.490 -0.498 18.867 1.00 94.69 286 VAL A CA 1
ATOM 2153 C C . VAL A 1 286 ? -13.286 0.830 19.594 1.00 94.69 286 VAL A C 1
ATOM 2155 O O . VAL A 1 286 ? -12.149 1.230 19.835 1.00 94.69 286 VAL A O 1
ATOM 2158 N N . GLY A 1 287 ? -14.370 1.527 19.935 1.00 94.12 287 GLY A N 1
ATOM 2159 C CA . GLY A 1 287 ? -14.303 2.784 20.683 1.00 94.12 287 GLY A CA 1
ATOM 2160 C C . GLY A 1 287 ? -13.916 2.549 22.142 1.00 94.12 287 GLY A C 1
ATOM 2161 O O . GLY A 1 287 ? -14.647 1.875 22.867 1.00 94.12 287 GLY A O 1
ATOM 2162 N N . VAL A 1 288 ? -12.796 3.127 22.576 1.00 93.81 288 VAL A N 1
ATOM 2163 C CA . VAL A 1 288 ? -12.281 3.005 23.951 1.00 93.81 288 VAL A CA 1
ATOM 2164 C C . VAL A 1 288 ? -13.302 3.527 24.961 1.00 93.81 288 VAL A C 1
ATOM 2166 O O . VAL A 1 288 ? -13.565 2.868 25.959 1.00 93.81 288 VAL A O 1
ATOM 2169 N N . ASP A 1 289 ? -13.938 4.661 24.670 1.00 90.50 289 ASP A N 1
ATOM 2170 C CA . ASP A 1 289 ? -14.876 5.309 25.595 1.00 90.50 289 ASP A CA 1
ATOM 2171 C C . ASP A 1 289 ? -16.146 4.476 25.813 1.00 90.50 289 ASP A C 1
ATOM 2173 O O . ASP A 1 289 ? -16.631 4.343 26.935 1.00 90.50 289 ASP A O 1
ATOM 2177 N N . ALA A 1 290 ? -16.653 3.854 24.745 1.00 90.44 290 ALA A N 1
ATOM 2178 C CA . ALA A 1 290 ? -17.801 2.956 24.826 1.00 90.44 290 ALA A CA 1
ATOM 2179 C C . ALA A 1 290 ? -17.471 1.692 25.637 1.00 90.44 290 ALA A C 1
ATOM 2181 O O . ALA A 1 290 ? -18.285 1.244 26.441 1.00 90.44 290 ALA A O 1
ATOM 2182 N N . GLN A 1 291 ? -16.266 1.138 25.460 1.00 92.62 291 GLN A N 1
ATOM 2183 C CA . GLN A 1 291 ? -15.807 -0.021 26.231 1.00 92.62 291 GLN A CA 1
ATOM 2184 C C . GLN A 1 291 ? -15.576 0.326 27.702 1.00 92.62 291 GLN A C 1
ATOM 2186 O O . GLN A 1 291 ? -15.972 -0.441 28.573 1.00 92.62 291 GLN A O 1
ATOM 2191 N N . ALA A 1 292 ? -15.005 1.495 27.994 1.00 91.06 292 ALA A N 1
ATOM 2192 C CA . ALA A 1 292 ? -14.817 1.972 29.360 1.00 91.06 292 ALA A CA 1
ATOM 2193 C C . ALA A 1 292 ? -16.152 2.089 30.114 1.00 91.06 292 ALA A C 1
ATOM 2195 O O . ALA A 1 292 ? -16.255 1.644 31.257 1.00 91.06 292 ALA A O 1
ATOM 2196 N N . ALA A 1 293 ? -17.184 2.643 29.466 1.00 89.75 293 ALA A N 1
ATOM 2197 C CA . ALA A 1 293 ? -18.518 2.764 30.052 1.00 89.75 293 ALA A CA 1
ATOM 2198 C C . ALA A 1 293 ? -19.152 1.394 30.349 1.00 89.75 293 ALA A C 1
ATOM 2200 O O . ALA A 1 293 ? -19.729 1.200 31.420 1.00 89.75 293 ALA A O 1
ATOM 2201 N N . GLU A 1 294 ? -19.008 0.431 29.435 1.00 90.38 294 GLU A N 1
ATOM 2202 C CA . GLU A 1 294 ? -19.545 -0.919 29.624 1.00 90.38 294 GLU A CA 1
ATOM 2203 C C . GLU A 1 294 ? -18.808 -1.687 30.727 1.00 90.38 294 GLU A C 1
ATOM 2205 O O . GLU A 1 294 ? -19.440 -2.266 31.608 1.00 90.38 294 GLU A O 1
ATOM 2210 N N . ILE A 1 295 ? -17.474 -1.642 30.734 1.00 90.62 295 ILE A N 1
ATOM 2211 C CA . ILE A 1 295 ? -16.657 -2.256 31.787 1.00 90.62 295 ILE A CA 1
ATOM 2212 C C . ILE A 1 295 ? -17.028 -1.678 33.152 1.00 90.62 295 ILE A C 1
ATOM 2214 O O . ILE A 1 295 ? -17.170 -2.424 34.118 1.00 90.62 295 ILE A O 1
ATOM 2218 N N . ARG A 1 296 ? -17.231 -0.359 33.240 1.00 86.81 296 ARG A N 1
ATOM 2219 C CA . ARG A 1 296 ? -17.636 0.279 34.491 1.00 86.81 296 ARG A CA 1
ATOM 2220 C C . ARG A 1 296 ? -18.981 -0.248 34.988 1.00 86.81 296 ARG A C 1
ATOM 2222 O O . ARG A 1 296 ? -19.082 -0.606 36.157 1.00 86.81 296 ARG A O 1
ATOM 2229 N N . ARG A 1 297 ? -19.973 -0.347 34.098 1.00 88.19 297 ARG A N 1
ATOM 2230 C CA . ARG A 1 297 ? -21.293 -0.905 34.418 1.00 88.19 297 ARG A CA 1
ATOM 2231 C C . ARG A 1 297 ? -21.185 -2.322 34.983 1.00 88.19 297 ARG A C 1
ATOM 2233 O O . ARG A 1 297 ? -21.786 -2.608 36.012 1.00 88.19 297 ARG A O 1
ATOM 2240 N N . LEU A 1 298 ? -20.366 -3.174 34.363 1.00 87.75 298 LEU A N 1
ATOM 2241 C CA . LEU A 1 298 ? -20.133 -4.543 34.835 1.00 87.75 298 LEU A CA 1
ATOM 2242 C C . LEU A 1 298 ? -19.465 -4.584 36.217 1.00 87.75 298 LEU A C 1
ATOM 2244 O O . LEU A 1 298 ? -19.833 -5.410 37.050 1.00 87.75 298 LEU A O 1
ATOM 2248 N N . LEU A 1 299 ? -18.501 -3.698 36.476 1.00 87.06 299 LEU A N 1
ATOM 2249 C CA . LEU A 1 299 ? -17.847 -3.605 37.784 1.00 87.06 299 LEU A CA 1
ATOM 2250 C C . LEU A 1 299 ? -18.820 -3.144 38.878 1.00 87.06 299 LEU A C 1
ATOM 2252 O O . LEU A 1 299 ? -18.806 -3.700 39.975 1.00 87.06 299 LEU A O 1
ATOM 2256 N N . ASP A 1 300 ? -19.684 -2.170 38.583 1.00 87.62 300 ASP A N 1
ATOM 2257 C CA . ASP A 1 300 ? -20.694 -1.683 39.527 1.00 87.62 300 ASP A CA 1
ATOM 2258 C C . ASP A 1 300 ? -21.754 -2.766 39.831 1.00 87.62 300 ASP A C 1
ATOM 2260 O O . ASP A 1 300 ? -22.111 -2.969 40.993 1.00 87.62 300 ASP A O 1
ATOM 2264 N N . GLU A 1 301 ? -22.203 -3.525 38.822 1.00 88.81 301 GLU A N 1
ATOM 2265 C CA . GLU A 1 301 ? -23.112 -4.672 38.998 1.00 88.81 301 GLU A CA 1
ATOM 2266 C C . GLU A 1 301 ? -22.484 -5.778 39.869 1.00 88.81 301 GLU A C 1
ATOM 2268 O O . GLU A 1 301 ? -23.137 -6.314 40.767 1.00 88.81 301 GLU A O 1
ATOM 2273 N N . GLN A 1 302 ? -21.200 -6.094 39.658 1.00 85.12 302 GLN A N 1
ATOM 2274 C CA . GLN A 1 302 ? -20.471 -7.067 40.482 1.00 85.12 302 GLN A CA 1
ATOM 2275 C C . GLN A 1 302 ? -20.291 -6.591 41.926 1.00 85.12 302 GLN A C 1
ATOM 2277 O O . GLN A 1 302 ? -20.423 -7.390 42.854 1.00 85.12 302 GLN A O 1
ATOM 2282 N N . ALA A 1 303 ? -20.012 -5.302 42.129 1.00 84.62 303 ALA A N 1
ATOM 2283 C CA . ALA A 1 303 ? -19.882 -4.721 43.460 1.00 84.62 303 ALA A CA 1
ATOM 2284 C C . ALA A 1 303 ? -21.212 -4.754 44.229 1.00 84.62 303 ALA A C 1
ATOM 2286 O O . ALA A 1 303 ? -21.221 -5.099 45.411 1.00 84.62 303 ALA A O 1
ATOM 2287 N N . ALA A 1 304 ? -22.332 -4.454 43.562 1.00 85.62 304 ALA A N 1
ATOM 2288 C CA . ALA A 1 304 ? -23.664 -4.544 44.157 1.00 85.62 304 ALA A CA 1
ATOM 2289 C C . ALA A 1 304 ? -24.018 -5.990 44.544 1.00 85.62 304 ALA A C 1
ATOM 2291 O O . ALA A 1 304 ? -24.408 -6.241 45.682 1.00 85.62 304 ALA A O 1
ATOM 2292 N N . ALA A 1 305 ? -23.789 -6.955 43.646 1.00 85.44 305 ALA A N 1
ATOM 2293 C CA . ALA A 1 305 ? -24.029 -8.370 43.929 1.00 85.44 305 ALA A CA 1
ATOM 2294 C C . ALA A 1 305 ? -23.149 -8.905 45.078 1.00 85.44 305 ALA A C 1
ATOM 2296 O O . ALA A 1 305 ? -23.602 -9.710 45.890 1.00 85.44 305 ALA A O 1
ATOM 2297 N N . ALA A 1 306 ? -21.894 -8.453 45.172 1.00 81.56 306 ALA A N 1
ATOM 2298 C CA . ALA A 1 306 ? -21.001 -8.823 46.268 1.00 81.56 306 ALA A CA 1
ATOM 2299 C C . ALA A 1 306 ? -21.443 -8.230 47.618 1.00 81.56 306 ALA A C 1
ATOM 2301 O O . ALA A 1 306 ? -21.262 -8.880 48.646 1.00 81.56 306 ALA A O 1
ATOM 2302 N N . ALA A 1 307 ? -22.025 -7.026 47.621 1.00 82.00 307 ALA A N 1
ATOM 2303 C CA . ALA A 1 307 ? -22.584 -6.410 48.822 1.00 82.00 307 ALA A CA 1
ATOM 2304 C C . ALA A 1 307 ? -23.842 -7.148 49.308 1.00 82.00 307 ALA A C 1
ATOM 2306 O O . ALA A 1 307 ? -23.937 -7.439 50.495 1.00 82.00 307 ALA A O 1
ATOM 2307 N N . GLU A 1 308 ? -24.749 -7.526 48.400 1.00 83.12 308 GLU A N 1
ATOM 2308 C CA . GLU A 1 308 ? -25.945 -8.319 48.735 1.00 83.12 308 GLU A CA 1
ATOM 2309 C C . GLU A 1 308 ? -25.601 -9.723 49.254 1.00 83.12 308 GLU A C 1
ATOM 2311 O O . GLU A 1 308 ? -26.298 -10.252 50.110 1.00 83.12 308 GLU A O 1
ATOM 2316 N N . ALA A 1 309 ? -24.519 -10.339 48.768 1.00 78.94 309 ALA A N 1
ATOM 2317 C CA . ALA A 1 309 ? -24.070 -11.648 49.247 1.00 78.94 309 ALA A CA 1
ATOM 2318 C C . ALA A 1 309 ? -23.373 -11.605 50.623 1.00 78.94 309 ALA A C 1
ATOM 2320 O O . ALA A 1 309 ? -23.119 -12.660 51.210 1.00 78.94 309 ALA A O 1
ATOM 2321 N N . ALA A 1 310 ? -23.004 -10.413 51.102 1.00 73.38 310 ALA A N 1
ATOM 2322 C CA . ALA A 1 310 ? -22.346 -10.207 52.390 1.00 73.38 310 ALA A CA 1
ATOM 2323 C C . ALA A 1 310 ? -23.323 -9.844 53.527 1.00 73.38 310 ALA A C 1
ATOM 2325 O O . ALA A 1 310 ? -22.891 -9.790 54.683 1.00 73.38 310 ALA A O 1
ATOM 2326 N N . GLU A 1 311 ? -24.598 -9.602 53.204 1.00 60.69 311 GLU A N 1
ATOM 2327 C CA . GLU A 1 311 ? -25.706 -9.339 54.138 1.00 60.69 311 GLU A CA 1
ATOM 2328 C C . GLU A 1 311 ? -26.520 -10.615 54.422 1.00 60.69 311 GLU A C 1
ATOM 2330 O O . GLU A 1 311 ? -26.894 -10.816 55.603 1.00 60.69 311 GLU A O 1
#

Sequence (311 aa):
MGRGLWTGGNSMARAVESTSKLTKSSLEKGMAEGVSPPHLQLVDGPIAPNARIGERMRASRLSKGLEIAEVAKKLRLRREYIEAMEAMQVARLPKGFVNPYIRDYARAIGLDPAETVEAFNEQCGVLAQAPTEKVKLPSTSSAAPVIIKTILFLAALALAGFVGWTGYQFISTPTSEPVADTGPTIAFDSNYTSASRAPVTSDPALGSDAQRLNLDIRATRRAWIDIRGADGTQFVDRQLAKGEVYDLRVGAGWTLSTQDAGAFVWVVDGQEVAPLGADNVPMYTVGVDAQAAEIRRLLDEQAAAAAEAAE

Mean predicted aligned error: 22.91 Å

pLDDT: mean 75.77, std 21.26, range [33.06, 98.06]

Solvent-accessible surface area (backbone atoms only — not comparable to full-atom values): 19418 Å² total; per-residue (Å²): 136,89,86,83,84,82,83,88,84,83,90,84,89,84,90,81,88,82,83,85,81,85,66,78,77,66,68,73,80,57,81,85,60,94,76,78,83,89,74,88,77,77,77,82,61,80,77,53,97,82,56,52,57,22,52,52,52,46,50,42,27,52,78,67,73,53,50,66,66,56,53,18,60,75,70,74,44,59,53,66,43,57,52,22,52,38,68,61,37,67,91,68,41,66,84,67,57,54,62,64,55,49,28,55,49,25,54,75,47,68,46,61,38,65,62,52,39,51,50,42,31,66,76,68,43,75,68,79,57,53,77,73,76,73,75,80,68,83,77,80,68,78,58,65,70,56,54,54,51,50,51,53,50,51,51,51,50,51,51,50,52,48,52,51,51,58,50,51,67,65,66,70,63,84,80,88,78,86,88,85,90,80,87,86,85,91,85,83,88,85,90,76,90,83,90,84,76,85,79,79,80,66,72,84,83,66,56,83,67,55,58,70,50,58,38,31,43,31,19,75,32,73,40,54,41,35,33,26,40,65,88,63,52,75,79,43,78,50,69,40,47,57,73,39,70,46,84,46,66,44,73,55,54,26,28,36,30,30,64,37,19,40,32,28,30,35,23,46,83,87,41,80,76,44,64,68,43,54,72,76,37,62,42,73,68,44,47,47,43,64,48,51,51,50,52,47,52,54,51,53,53,52,51,52,53,53,54,63,75,72,110

Foldseek 3Di:
DDDDDDDDDDDDDDDDDDDDDDDPVVVPVPPPDDDDDDDPPPPPDPQPPPHQLLCVLVNLCVVVVHDLVRLCVVLVHDSQLNVCSSVLPVVSHDAQPNLVVQLSSCVVSVHHSVVSSVSSCVVSPNRPRPPPPPPCDPPPPPCVVVVVVVVVVVVVVVVVVVVVVVVVVVVPDDPDDDDDDDDDDDDDDDDDDDPDDDDPDQDPPQDPVLQPWFKKKAFQAWFFKWKAFPVRHTPDTHTDHHGDMDTDRASRFMWMWTQFQQRMFIATPNHTQGGSDHGRHTDGGHGPNVVSVVSVVVVVVVVVVVVVVVD

Radius of gyration: 39.87 Å; Cα contacts (8 Å, |Δi|>4): 308; chains: 1; bounding box: 64×75×146 Å

Nearest PDB structures (foldseek):
  3fym-assembly1_A  TM=8.739E-01  e=8.360E-04  Staphylococcus aureus subsp. aureus Mu50
  4ghj-assembly1_A  TM=8.670E-01  e=8.221E-02  Vibrio vulnificus CMCP6
  3aqd-assembly1_K  TM=4.568E-01  e=1.504E-01  Geobacillus stearothermophilus
  3aqd-assembly1_A  TM=4.436E-01  e=1.597E-01  Geobacillus stearothermophilus
  7fa3-assembly1_A  TM=6.261E-01  e=4.161E+00  Pseudomonas phage JBD30

Secondary structure (DSSP, 8-state):
-----------------------GGGSSSSTTS--PPS----------TT--HHHHHHHHHHHTT--HHHHHHHHT--HHHH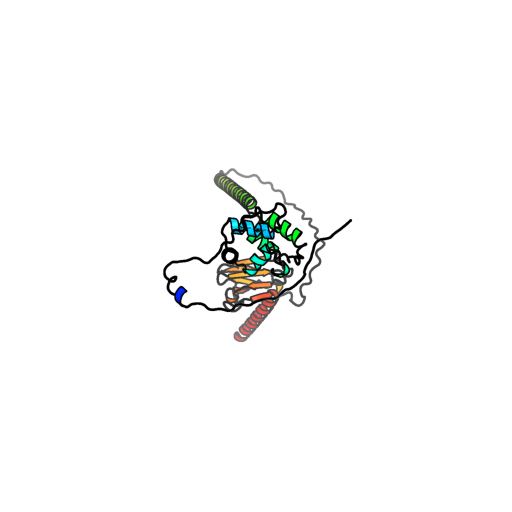HHHHTT-GGGSPTT-HHHHHHHHHHHHT--HHHHHHHHHHHT-------------------HHHHHHHHHHHHHHHHHHHHHHHHHHHHTS------------------------PPP---TTS-TTGGG--EEEEESSSEEEEEE-TT--EEEEEEEPTT-EEEE-TTS--EEEES-GGGEEEEETTEEEEESS-TT--EEEEEHHHHHHHHHHHHHHHHHHHHHTT-